Protein AF-0000000084337308 (afdb_homodimer)

Structure (mmCIF, N/CA/C/O backbone):
data_AF-0000000084337308-model_v1
#
loop_
_entity.id
_entity.type
_entity.pdbx_description
1 polymer 'ABM domain-containing protein'
#
loop_
_atom_site.group_PDB
_atom_site.id
_atom_site.type_symbol
_atom_site.label_atom_id
_atom_site.label_alt_id
_atom_site.label_comp_id
_atom_site.label_asym_id
_atom_site.label_entity_id
_atom_site.label_seq_id
_atom_site.pdbx_PDB_ins_code
_atom_site.Cartn_x
_atom_site.Cartn_y
_atom_site.Cartn_z
_atom_site.occupancy
_atom_site.B_iso_or_equiv
_atom_site.auth_seq_id
_atom_site.auth_comp_id
_atom_site.auth_asym_id
_atom_site.auth_atom_id
_atom_site.pdbx_PDB_model_num
ATOM 1 N N . MET A 1 1 ? 15.125 12.289 -9.375 1 53.5 1 MET A N 1
ATOM 2 C CA . MET A 1 1 ? 14.75 12.344 -7.965 1 53.5 1 MET A CA 1
ATOM 3 C C . MET A 1 1 ? 13.906 11.133 -7.578 1 53.5 1 MET A C 1
ATOM 5 O O . MET A 1 1 ? 13.242 10.539 -8.43 1 53.5 1 MET A O 1
ATOM 9 N N . GLN A 1 2 ? 14.258 10.414 -6.438 1 72.25 2 GLN A N 1
ATOM 10 C CA . GLN A 1 2 ? 13.609 9.148 -6.109 1 72.25 2 GLN A CA 1
ATOM 11 C C . GLN A 1 2 ? 12.234 9.367 -5.488 1 72.25 2 GLN A C 1
ATOM 13 O O . GLN A 1 2 ? 12.047 10.312 -4.711 1 72.25 2 GLN A O 1
ATOM 18 N N . ASN A 1 3 ? 11.289 8.781 -6.004 1 90.44 3 ASN A N 1
ATOM 19 C CA . ASN A 1 3 ? 9.953 8.883 -5.418 1 90.44 3 ASN A CA 1
ATOM 20 C C . ASN A 1 3 ? 9.883 8.188 -4.062 1 90.44 3 ASN A C 1
ATOM 22 O O . ASN A 1 3 ? 10.508 7.145 -3.865 1 90.44 3 ASN A O 1
ATOM 26 N N . LEU A 1 4 ? 9.32 8.945 -3.137 1 95.69 4 LEU A N 1
ATOM 27 C CA . LEU A 1 4 ? 9.031 8.43 -1.802 1 95.69 4 LEU A CA 1
ATOM 28 C C . LEU A 1 4 ? 7.582 7.973 -1.698 1 95.69 4 LEU A C 1
ATOM 30 O O . LEU A 1 4 ? 6.664 8.727 -2.043 1 95.69 4 LEU A O 1
ATOM 34 N N . THR A 1 5 ? 7.445 6.715 -1.345 1 97.38 5 THR A N 1
ATOM 35 C CA . THR A 1 5 ? 6.098 6.184 -1.167 1 97.38 5 THR A CA 1
ATOM 36 C C . THR A 1 5 ? 5.84 5.84 0.298 1 97.38 5 THR A C 1
ATOM 38 O O . THR A 1 5 ? 6.707 5.273 0.968 1 97.38 5 THR A O 1
ATOM 41 N N . PHE A 1 6 ? 4.688 6.223 0.774 1 97.19 6 PHE A N 1
ATOM 42 C CA . PHE A 1 6 ? 4.234 5.762 2.08 1 97.19 6 PHE A CA 1
ATOM 43 C C . PHE A 1 6 ? 3.045 4.82 1.938 1 97.19 6 PHE A C 1
ATOM 45 O O . PHE A 1 6 ? 2.146 5.062 1.129 1 97.19 6 PHE A O 1
ATOM 52 N N . SER A 1 7 ? 3.105 3.734 2.574 1 98.56 7 SER A N 1
ATOM 53 C CA . SER A 1 7 ? 1.967 2.867 2.855 1 98.56 7 SER A CA 1
ATOM 54 C C . SER A 1 7 ? 1.58 2.926 4.332 1 98.56 7 SER A C 1
ATOM 56 O O . SER A 1 7 ? 2.336 2.475 5.195 1 98.56 7 SER A O 1
ATOM 58 N N . ILE A 1 8 ? 0.411 3.473 4.629 1 98.38 8 ILE A N 1
ATOM 59 C CA . ILE A 1 8 ? 0.023 3.689 6.02 1 98.38 8 ILE A CA 1
ATOM 60 C C . ILE A 1 8 ? -1.298 2.979 6.305 1 98.38 8 ILE A C 1
ATOM 62 O O . ILE A 1 8 ? -2.342 3.357 5.766 1 98.38 8 ILE A O 1
ATOM 66 N N . LYS A 1 9 ? -1.236 2.002 7.098 1 98.62 9 LYS A N 1
ATOM 67 C CA . LYS A 1 9 ? -2.438 1.326 7.578 1 98.62 9 LYS A CA 1
ATOM 68 C C . LYS A 1 9 ? -2.977 1.993 8.844 1 98.62 9 LYS A C 1
ATOM 70 O O . LYS A 1 9 ? -2.217 2.285 9.766 1 98.62 9 LYS A O 1
ATOM 75 N N . PHE A 1 10 ? -4.219 2.258 8.859 1 98.62 10 PHE A N 1
ATOM 76 C CA . PHE A 1 10 ? -4.906 2.791 10.031 1 98.62 10 PHE A CA 1
ATOM 77 C C . PHE A 1 10 ? -5.953 1.808 10.539 1 98.62 10 PHE A C 1
ATOM 79 O O . PHE A 1 10 ? -6.586 1.104 9.75 1 98.62 10 PHE A O 1
ATOM 86 N N . THR A 1 11 ? -6.129 1.756 11.852 1 98.44 11 THR A N 1
ATOM 87 C CA . THR A 1 11 ? -7.203 0.991 12.477 1 98.44 11 THR A CA 1
ATOM 88 C C . THR A 1 11 ? -8.078 1.896 13.336 1 98.44 11 THR A C 1
ATOM 90 O O 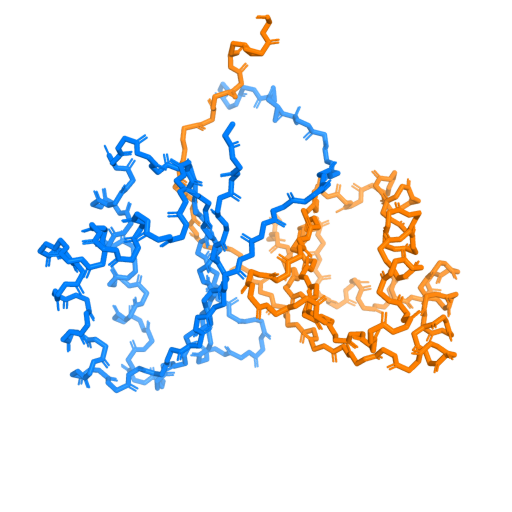. THR A 1 11 ? -7.59 2.529 14.273 1 98.44 11 THR A O 1
ATOM 93 N N . ALA A 1 12 ? -9.281 2.008 12.961 1 98 12 ALA A N 1
ATOM 94 C CA . ALA A 1 12 ? -10.25 2.834 13.672 1 98 12 ALA A CA 1
ATOM 95 C C . ALA A 1 12 ? -11.336 1.973 14.32 1 98 12 ALA A C 1
ATOM 97 O O . ALA A 1 12 ? -11.789 0.994 13.727 1 98 12 ALA A O 1
ATOM 98 N N . LYS A 1 13 ? -11.75 2.348 15.523 1 96.5 13 LYS A N 1
ATOM 99 C CA . LYS A 1 13 ? -12.922 1.71 16.125 1 96.5 13 LYS A CA 1
ATOM 100 C C . LYS A 1 13 ? -14.172 1.962 15.273 1 96.5 13 LYS A C 1
ATOM 102 O O . LYS A 1 13 ? -14.266 2.979 14.586 1 96.5 13 LYS A O 1
ATOM 107 N N . GLN A 1 14 ? -15.055 1.032 15.453 1 95.06 14 GLN A N 1
ATOM 108 C CA . GLN A 1 14 ? -16.266 1.07 14.641 1 95.06 14 GLN A CA 1
ATOM 109 C C . GLN A 1 14 ? -16.969 2.416 14.773 1 95.06 14 GLN A C 1
ATOM 111 O O . GLN A 1 14 ? -17.453 2.973 13.781 1 95.06 14 GLN A O 1
ATOM 116 N N . GLU A 1 15 ? -17.016 2.912 15.914 1 96.06 15 GLU A N 1
ATOM 117 C CA . GLU A 1 15 ? -17.75 4.137 16.188 1 96.06 15 GLU A CA 1
ATOM 118 C C . GLU A 1 15 ? -17.078 5.348 15.547 1 96.06 15 GLU A C 1
ATOM 120 O O . GLU A 1 15 ? -17.703 6.398 15.383 1 96.06 15 GLU A O 1
ATOM 125 N N . ASN A 1 16 ? -15.812 5.242 15.172 1 96.88 16 ASN A N 1
ATOM 126 C CA . ASN A 1 16 ? -15.055 6.375 14.656 1 96.88 16 ASN A CA 1
ATOM 127 C C . ASN A 1 16 ? -14.836 6.266 13.148 1 96.88 16 ASN A C 1
ATOM 129 O O . ASN A 1 16 ? -14.297 7.184 12.531 1 96.88 16 ASN A O 1
ATOM 133 N N . ARG A 1 17 ? -15.242 5.246 12.531 1 96.5 17 ARG A N 1
ATOM 134 C CA . ARG A 1 17 ? -14.883 4.938 11.148 1 96.5 17 ARG A CA 1
ATOM 135 C C . ARG A 1 17 ? -15.367 6.027 10.203 1 96.5 17 ARG A C 1
ATOM 137 O O . ARG A 1 17 ? -14.602 6.527 9.375 1 96.5 17 ARG A O 1
ATOM 144 N N . ALA A 1 18 ? -16.656 6.316 10.266 1 96.25 18 ALA A N 1
ATOM 145 C CA . ALA A 1 18 ? -17.234 7.305 9.359 1 96.25 18 ALA A CA 1
ATOM 146 C C . ALA A 1 18 ? -16.547 8.656 9.508 1 96.25 18 ALA A C 1
ATOM 148 O O . ALA A 1 18 ? -16.203 9.305 8.516 1 96.25 18 ALA A O 1
ATOM 149 N N . GLN A 1 19 ? -16.359 9.07 10.688 1 97 19 GLN A N 1
ATOM 150 C CA . GLN A 1 19 ? -15.68 10.344 10.945 1 97 19 GLN A CA 1
ATOM 151 C C . GLN A 1 19 ? -14.234 10.312 10.453 1 97 19 GLN A C 1
ATOM 153 O O . GLN A 1 19 ? -13.742 11.297 9.906 1 97 19 GLN A O 1
ATOM 158 N N . PHE A 1 20 ? -13.562 9.195 10.68 1 97.88 20 PHE A N 1
ATOM 159 C CA . PHE A 1 20 ? -12.164 9.094 10.266 1 97.88 20 PHE A CA 1
ATOM 160 C C . PHE A 1 20 ? -12.047 9.188 8.75 1 97.88 20 PHE A C 1
ATOM 162 O O . PHE A 1 20 ? -11.102 9.797 8.234 1 97.88 20 PHE A O 1
ATOM 169 N N . LYS A 1 21 ? -12.938 8.547 8.062 1 96.94 21 LYS A N 1
ATOM 170 C CA . LYS A 1 21 ? -12.969 8.656 6.609 1 96.94 21 LYS A CA 1
ATOM 171 C C . LYS A 1 21 ? -13 10.125 6.168 1 96.94 21 LYS A C 1
ATOM 173 O O . LYS A 1 21 ? -12.258 10.523 5.27 1 96.94 21 LYS A O 1
ATOM 178 N N . GLU A 1 22 ? -13.844 10.898 6.793 1 97.19 22 GLU A N 1
ATOM 179 C CA . GLU A 1 22 ? -13.961 12.32 6.48 1 97.19 22 GLU A CA 1
ATOM 180 C C . GLU A 1 22 ? -12.672 13.062 6.82 1 97.19 22 GLU A C 1
ATOM 182 O O . GLU A 1 22 ? -12.266 13.977 6.098 1 97.19 22 GLU A O 1
ATOM 187 N N . VAL A 1 23 ? -12.062 12.703 7.898 1 97.56 23 VAL A N 1
ATOM 188 C CA . VAL A 1 23 ? -10.805 13.312 8.312 1 97.56 23 VAL A CA 1
ATOM 189 C C . VAL A 1 23 ? -9.742 13.094 7.238 1 97.56 23 VAL A C 1
ATOM 191 O O . VAL A 1 23 ? -9.031 14.023 6.863 1 97.56 23 VAL A O 1
ATOM 194 N N . LEU A 1 24 ? -9.664 11.859 6.715 1 97.62 24 LEU A N 1
ATOM 195 C CA . LEU A 1 24 ? -8.688 11.547 5.676 1 97.62 24 LEU A CA 1
ATOM 196 C C . LEU A 1 24 ? -8.953 12.359 4.414 1 97.62 24 LEU A C 1
ATOM 198 O O . LEU A 1 24 ? -8.023 12.883 3.801 1 97.62 24 LEU A O 1
ATOM 202 N N . LEU A 1 25 ? -10.219 12.438 4.043 1 97.44 25 LEU A N 1
ATOM 203 C CA . LEU A 1 25 ? -10.586 13.18 2.846 1 97.44 25 LEU A CA 1
ATOM 204 C C . LEU A 1 25 ? -10.18 14.648 2.975 1 97.44 25 LEU A C 1
ATOM 206 O O . LEU A 1 25 ? -9.602 15.219 2.049 1 97.44 25 LEU A O 1
ATOM 210 N N . GLU A 1 26 ? -10.453 15.273 4.09 1 95.69 26 GLU A N 1
ATOM 211 C CA . GLU A 1 26 ? -10.102 16.672 4.324 1 95.69 26 GLU A CA 1
ATOM 212 C C . GLU A 1 26 ? -8.594 16.875 4.359 1 95.69 26 GLU A C 1
ATOM 214 O O . GLU A 1 26 ? -8.078 17.875 3.854 1 95.69 26 GLU A O 1
ATOM 219 N N . LEU A 1 27 ? -7.902 15.977 5.004 1 95.75 27 LEU A N 1
ATOM 220 C CA . LEU A 1 27 ? -6.449 16.031 5.09 1 95.75 27 LEU A CA 1
ATOM 221 C C . LEU A 1 27 ? -5.824 16.094 3.699 1 95.75 27 LEU A C 1
ATOM 223 O O . LEU A 1 27 ? -4.992 16.953 3.422 1 95.75 27 LEU A O 1
ATOM 227 N N . PHE A 1 28 ? -6.266 15.211 2.791 1 96.19 28 PHE A N 1
ATOM 228 C CA . PHE A 1 28 ? -5.598 15.102 1.499 1 96.19 28 PHE A CA 1
ATOM 229 C C . PHE A 1 28 ? -6.105 16.156 0.532 1 96.19 28 PHE A C 1
ATOM 231 O O . PHE A 1 28 ? -5.465 16.438 -0.482 1 96.19 28 PHE A O 1
ATOM 238 N N . LYS A 1 29 ? -7.281 16.766 0.812 1 93.94 29 LYS A N 1
ATOM 239 C CA . LYS A 1 29 ? -7.66 17.984 0.103 1 93.94 29 LYS A CA 1
ATOM 240 C C . LYS A 1 29 ? -6.656 19.109 0.365 1 93.94 29 LYS A C 1
ATOM 242 O O . LYS A 1 29 ? -6.34 19.891 -0.536 1 93.94 29 LYS A O 1
ATOM 247 N N . THR A 1 30 ? -6.172 19.141 1.551 1 91.25 30 THR A N 1
ATOM 248 C CA . THR A 1 30 ? -5.203 20.141 1.965 1 91.25 30 THR A CA 1
ATOM 249 C C . THR A 1 30 ? -3.818 19.812 1.417 1 91.25 30 THR A C 1
ATOM 251 O O . THR A 1 30 ? -3.137 20.688 0.876 1 91.25 30 THR A O 1
ATOM 254 N N . ILE A 1 31 ? -3.402 18.562 1.453 1 91.81 31 ILE A N 1
ATOM 255 C CA . ILE A 1 31 ? -2.061 18.078 1.141 1 91.81 31 ILE A CA 1
ATOM 256 C C . ILE A 1 31 ? -1.857 18.062 -0.373 1 91.81 31 ILE A C 1
ATOM 258 O O . ILE A 1 31 ? -0.738 18.25 -0.856 1 91.81 31 ILE A O 1
ATOM 262 N N . SER A 1 32 ? -2.936 17.828 -1.082 1 91.94 32 SER A N 1
ATOM 263 C CA . SER A 1 32 ? -2.838 17.594 -2.52 1 91.94 32 SER A CA 1
ATOM 264 C C . SER A 1 32 ? -2.387 18.844 -3.258 1 91.94 32 SER A C 1
ATOM 266 O O . SER A 1 32 ? -2.045 18.797 -4.441 1 91.94 32 SER A O 1
ATOM 268 N N . SER A 1 33 ? -2.26 20.016 -2.617 1 87.5 33 SER A N 1
ATOM 269 C CA . SER A 1 33 ? -1.831 21.266 -3.232 1 87.5 33 SER A CA 1
ATOM 270 C C . SER A 1 33 ? -0.342 21.5 -3.014 1 87.5 33 SER A C 1
ATOM 272 O O . SER A 1 33 ? 0.224 22.453 -3.557 1 87.5 33 SER A O 1
ATOM 274 N N . GLU A 1 34 ? 0.273 20.641 -2.318 1 88.81 34 GLU A N 1
ATOM 275 C CA . GLU A 1 34 ? 1.69 20.812 -2.014 1 88.81 34 GLU A CA 1
ATOM 276 C C . GLU A 1 34 ? 2.561 20.5 -3.227 1 88.81 34 GLU A C 1
ATOM 278 O O . GLU A 1 34 ? 2.258 19.578 -3.988 1 88.81 34 GLU A O 1
ATOM 283 N N . GLU A 1 35 ? 3.625 21.156 -3.35 1 87.06 35 GLU A N 1
ATOM 284 C CA . GLU A 1 35 ? 4.492 21.094 -4.523 1 87.06 35 GLU A CA 1
ATOM 285 C C . GLU A 1 35 ? 5.113 19.703 -4.672 1 87.06 35 GLU A C 1
ATOM 287 O O . GLU A 1 35 ? 5.266 19.203 -5.785 1 87.06 35 GLU A O 1
ATOM 292 N N . ASN A 1 36 ? 5.48 19.094 -3.576 1 90.75 36 ASN A N 1
ATOM 293 C CA . ASN A 1 36 ? 6.18 17.828 -3.674 1 90.75 36 ASN A CA 1
ATOM 294 C C . ASN A 1 36 ? 5.207 16.641 -3.604 1 90.75 36 ASN A C 1
ATOM 296 O O . ASN A 1 36 ? 5.625 15.484 -3.672 1 90.75 36 ASN A O 1
ATOM 300 N N . PHE A 1 37 ? 3.887 16.938 -3.543 1 92.25 37 PHE A N 1
ATOM 301 C CA . PHE A 1 37 ? 2.875 15.891 -3.523 1 92.25 37 PHE A CA 1
ATOM 302 C C . PHE A 1 37 ? 2.623 15.359 -4.926 1 92.25 37 PHE A C 1
ATOM 304 O O . PHE A 1 37 ? 2.449 16.125 -5.871 1 92.25 37 PHE A O 1
ATOM 311 N N . ILE A 1 38 ? 2.676 14.07 -5.152 1 93.56 38 ILE A N 1
ATOM 312 C CA . ILE A 1 38 ? 2.422 13.469 -6.457 1 93.56 38 ILE A CA 1
ATOM 313 C C . ILE A 1 38 ? 1.01 12.891 -6.492 1 93.56 38 ILE A C 1
ATOM 315 O O . ILE A 1 38 ? 0.162 13.344 -7.262 1 93.56 38 ILE A O 1
ATOM 319 N N . ASN A 1 39 ? 0.724 11.898 -5.645 1 95.69 39 ASN A N 1
ATOM 320 C CA . ASN A 1 39 ? -0.612 11.312 -5.602 1 95.69 39 ASN A CA 1
ATOM 321 C C . ASN A 1 39 ? -0.838 10.523 -4.316 1 95.69 39 ASN A C 1
ATOM 323 O O . ASN A 1 39 ? 0.103 10.281 -3.559 1 95.69 39 ASN A O 1
ATOM 327 N N . ALA A 1 40 ? -2.082 10.227 -4.051 1 97 40 ALA A N 1
ATOM 328 C CA . ALA A 1 40 ? -2.5 9.359 -2.951 1 97 40 ALA A CA 1
ATOM 329 C C . ALA A 1 40 ? -3.816 8.656 -3.277 1 97 40 ALA A C 1
ATOM 331 O O . ALA A 1 40 ? -4.699 9.242 -3.91 1 97 40 ALA A O 1
ATOM 332 N N . THR A 1 41 ? -3.9 7.469 -2.898 1 97.62 41 THR A N 1
ATOM 333 C CA . THR A 1 41 ? -5.156 6.73 -2.928 1 97.62 41 THR A CA 1
ATOM 334 C C . THR A 1 41 ? -5.582 6.328 -1.518 1 97.62 41 THR A C 1
ATOM 336 O O . THR A 1 41 ? -4.762 5.859 -0.726 1 97.62 41 THR A O 1
ATOM 339 N N . LEU A 1 42 ? -6.82 6.609 -1.167 1 97.94 42 LEU A N 1
ATOM 340 C CA . LEU A 1 42 ? -7.402 6.227 0.114 1 97.94 42 LEU A CA 1
ATOM 341 C C . LEU A 1 42 ? -8.25 4.965 -0.029 1 97.94 42 LEU A C 1
ATOM 343 O O . LEU A 1 42 ? -9.008 4.828 -0.993 1 97.94 42 LEU A O 1
ATOM 347 N N . HIS A 1 43 ? -8.109 4.039 0.905 1 98.31 43 HIS A N 1
ATOM 348 C CA . HIS A 1 43 ? -8.766 2.746 0.79 1 98.31 43 HIS A CA 1
ATOM 349 C C . HIS A 1 43 ? -9.477 2.371 2.088 1 98.31 43 HIS A C 1
ATOM 351 O O . HIS A 1 43 ? -9.094 2.842 3.164 1 98.31 43 HIS A O 1
ATOM 357 N N . GLU A 1 44 ? -10.477 1.558 1.943 1 97.25 44 GLU A N 1
ATOM 358 C CA . GLU A 1 44 ? -11.078 0.83 3.057 1 97.25 44 GLU A CA 1
ATOM 359 C C . GLU A 1 44 ? -10.758 -0.661 2.979 1 97.25 44 GLU A C 1
ATOM 361 O O . GLU A 1 44 ? -10.711 -1.235 1.889 1 97.25 44 GLU A O 1
ATOM 366 N N . GLY A 1 45 ? -10.57 -1.296 4.141 1 96.94 45 GLY A N 1
ATOM 367 C CA . GLY A 1 45 ? -10.297 -2.723 4.176 1 96.94 45 GLY A CA 1
ATOM 368 C C . GLY A 1 45 ? -11.461 -3.566 3.684 1 96.94 45 GLY A C 1
ATOM 369 O O . GLY A 1 45 ? -12.617 -3.27 3.977 1 96.94 45 GLY A O 1
ATOM 370 N N . LEU A 1 46 ? -11.062 -4.516 2.867 1 94.75 46 LEU A N 1
ATOM 371 C CA . LEU A 1 46 ? -12.078 -5.484 2.461 1 94.75 46 LEU A CA 1
ATOM 372 C C . LEU A 1 46 ? -12.242 -6.57 3.516 1 94.75 46 LEU A C 1
ATOM 374 O O . LEU A 1 46 ? -11.289 -7.285 3.834 1 94.75 46 LEU A O 1
ATOM 378 N N . GLY A 1 47 ? -13.43 -6.711 4.133 1 91.19 47 GLY A N 1
ATOM 379 C CA . GLY A 1 47 ? -13.68 -7.664 5.203 1 91.19 47 GLY A CA 1
ATOM 380 C C . GLY A 1 47 ? -13.172 -7.195 6.551 1 91.19 47 GLY A C 1
ATOM 381 O O . GLY A 1 47 ? -13.266 -7.918 7.543 1 91.19 47 GLY A O 1
ATOM 382 N N . LYS A 1 48 ? -12.5 -6.082 6.566 1 94.38 48 LYS A N 1
ATOM 383 C CA . LYS A 1 48 ? -11.977 -5.449 7.773 1 94.38 48 LYS A CA 1
ATOM 384 C C . LYS A 1 48 ? -12.359 -3.973 7.828 1 94.38 48 LYS A C 1
ATOM 386 O O . LYS A 1 48 ? -11.516 -3.1 7.602 1 94.38 48 LYS A O 1
ATOM 391 N N . PRO A 1 49 ? -13.586 -3.729 8.203 1 92.81 49 PRO A N 1
ATOM 392 C CA . PRO A 1 49 ? -14.086 -2.357 8.109 1 92.81 49 PRO A CA 1
ATOM 393 C C . PRO A 1 49 ? -13.312 -1.38 8.992 1 92.81 49 PRO A C 1
ATOM 395 O O . PRO A 1 49 ? -13.367 -0.168 8.766 1 92.81 49 PRO A O 1
ATOM 398 N N . GLU A 1 50 ? -12.594 -1.875 10 1 96.25 50 GLU A N 1
ATOM 399 C CA . GLU A 1 50 ? -11.844 -1.004 10.906 1 96.25 50 GLU A CA 1
ATOM 400 C C . GLU A 1 50 ? -10.562 -0.495 10.25 1 96.25 50 GLU A C 1
ATOM 402 O O . GLU A 1 50 ? -9.93 0.434 10.75 1 96.25 50 GLU A O 1
ATOM 407 N N . GLU A 1 51 ? -10.219 -1.029 9.133 1 98.12 51 GLU A N 1
ATOM 408 C CA . GLU A 1 51 ? -8.914 -0.748 8.555 1 98.12 51 GLU A CA 1
ATOM 409 C C . GLU A 1 51 ? -9.023 0.207 7.367 1 98.12 51 GLU A C 1
ATOM 411 O O . GLU A 1 51 ? -9.945 0.087 6.555 1 98.12 51 GLU A O 1
ATOM 416 N N . PHE A 1 52 ? -8.172 1.18 7.336 1 98.69 52 PHE A N 1
ATOM 417 C CA . PHE A 1 52 ? -7.949 2.061 6.195 1 98.69 52 PHE A CA 1
ATOM 418 C C . PHE A 1 52 ? -6.504 1.973 5.723 1 98.69 52 PHE A C 1
ATOM 420 O O . PHE A 1 52 ? -5.605 1.665 6.508 1 98.69 52 PHE A O 1
ATOM 427 N N . LEU A 1 53 ? -6.293 2.189 4.48 1 98.75 53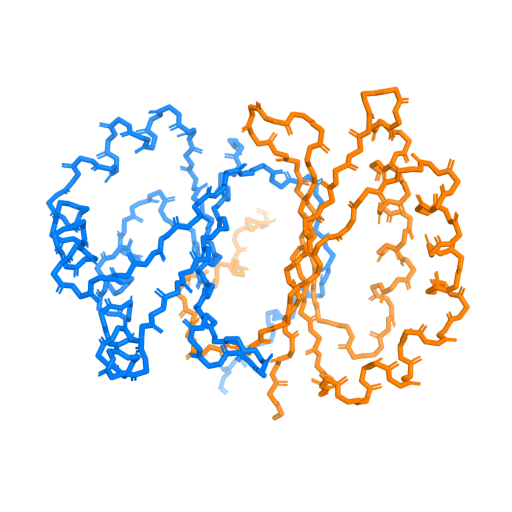 LEU A N 1
ATOM 428 C CA . LEU A 1 53 ? -4.961 2.299 3.895 1 98.75 53 LEU A CA 1
ATOM 429 C C . LEU 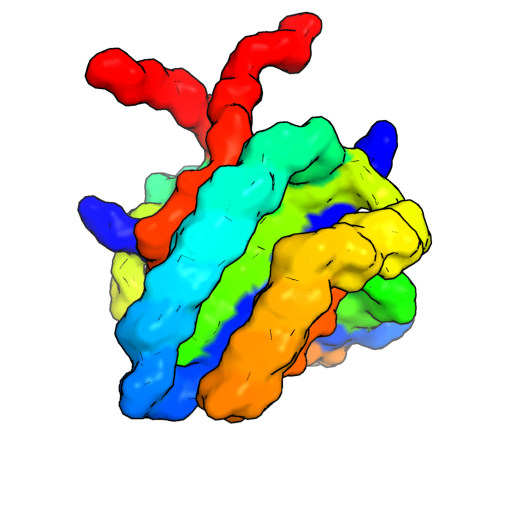A 1 53 ? -4.812 3.602 3.117 1 98.75 53 LEU A C 1
ATOM 431 O O . LEU A 1 53 ? -5.672 3.943 2.301 1 98.75 53 LEU A O 1
ATOM 435 N N . VAL A 1 54 ? -3.826 4.324 3.443 1 98.56 54 VAL A N 1
ATOM 436 C CA . VAL A 1 54 ? -3.395 5.445 2.615 1 98.56 54 VAL A CA 1
ATOM 437 C C . VAL A 1 54 ? -2.109 5.078 1.876 1 98.56 54 VAL A C 1
ATOM 439 O O . VAL A 1 54 ? -1.117 4.695 2.498 1 98.56 54 VAL A O 1
ATOM 442 N N . TYR A 1 55 ? -2.18 5.008 0.606 1 98.44 55 TYR A N 1
ATOM 443 C CA . TYR A 1 55 ? -1.039 4.844 -0.289 1 98.44 55 TYR A CA 1
ATOM 444 C C . TYR A 1 55 ? -0.701 6.16 -0.985 1 98.44 55 TYR A C 1
ATOM 446 O O . TYR A 1 55 ? -1.485 6.66 -1.795 1 98.44 55 TYR A O 1
ATOM 454 N N . GLU A 1 56 ? 0.465 6.746 -0.714 1 97.06 56 GLU A N 1
ATOM 455 C CA . GLU A 1 56 ? 0.78 8.086 -1.21 1 97.06 56 GLU A CA 1
ATOM 456 C C . GLU A 1 56 ? 2.221 8.164 -1.705 1 97.06 56 GLU A C 1
ATOM 458 O O . GLU A 1 56 ? 3.104 7.484 -1.176 1 97.06 56 GLU A O 1
ATOM 463 N N . THR A 1 57 ? 2.418 8.977 -2.684 1 96.06 57 THR A N 1
ATOM 464 C CA . THR A 1 57 ? 3.73 9.164 -3.295 1 96.06 57 THR A CA 1
ATOM 465 C C . THR A 1 57 ? 4.113 10.641 -3.307 1 96.06 57 THR A C 1
ATOM 467 O O . THR A 1 57 ? 3.27 11.508 -3.555 1 96.06 57 THR A O 1
ATOM 470 N N . TRP A 1 58 ? 5.332 10.852 -2.977 1 93.62 58 TRP A N 1
ATOM 471 C CA . TRP A 1 58 ? 5.891 12.195 -2.883 1 93.62 58 TRP A CA 1
ATOM 472 C C . TRP A 1 58 ? 7.176 12.305 -3.693 1 93.62 58 TRP A C 1
ATOM 474 O O . TRP A 1 58 ? 7.969 11.359 -3.752 1 93.62 58 TRP A O 1
ATOM 484 N N . ASN A 1 59 ? 7.297 13.453 -4.363 1 93.06 59 ASN A N 1
ATOM 485 C CA . ASN A 1 59 ? 8.594 13.82 -4.926 1 93.06 59 ASN A CA 1
ATOM 486 C C . ASN A 1 59 ? 9.492 14.477 -3.885 1 93.06 59 ASN A C 1
ATOM 488 O O . ASN A 1 59 ? 9.609 15.703 -3.848 1 93.06 59 ASN A O 1
ATOM 492 N N . ASP A 1 60 ? 10.039 13.68 -3.045 1 91.44 60 ASP A N 1
ATOM 493 C CA . ASP A 1 60 ? 10.828 14.141 -1.912 1 91.44 60 ASP A CA 1
ATOM 494 C C . ASP A 1 60 ? 11.703 13.023 -1.355 1 91.44 60 ASP A C 1
ATOM 496 O O . ASP A 1 60 ? 11.516 11.852 -1.705 1 91.44 60 ASP A O 1
ATOM 500 N N . ASN A 1 61 ? 12.664 13.359 -0.624 1 91.25 61 ASN A N 1
ATOM 501 C CA . ASN A 1 61 ? 13.398 12.352 0.14 1 91.25 61 ASN A CA 1
ATOM 502 C C . ASN A 1 61 ? 12.875 12.25 1.569 1 91.25 61 ASN A C 1
ATOM 504 O O . ASN A 1 61 ? 12.242 13.18 2.076 1 91.25 61 ASN A O 1
ATOM 508 N N . ILE A 1 62 ? 13.172 11.062 2.195 1 89.88 62 ILE A N 1
ATOM 509 C CA . ILE A 1 62 ? 12.562 10.742 3.482 1 89.88 62 ILE A CA 1
ATOM 510 C C . ILE A 1 62 ? 13.047 11.727 4.539 1 89.88 62 ILE A C 1
ATOM 512 O O . ILE A 1 62 ? 12.273 12.148 5.406 1 89.88 62 ILE A O 1
ATOM 516 N N . GLU A 1 63 ? 14.281 12.055 4.504 1 88.5 63 GLU A N 1
ATOM 517 C CA . GLU A 1 63 ? 14.836 12.977 5.492 1 88.5 63 GLU A CA 1
ATOM 518 C C . GLU A 1 63 ? 14.156 14.344 5.41 1 88.5 63 GLU A C 1
ATOM 520 O O . GLU A 1 63 ? 13.727 14.898 6.426 1 88.5 63 GLU A O 1
ATOM 525 N N . HIS A 1 64 ? 14.07 14.875 4.219 1 88.81 64 HIS A N 1
ATOM 526 C CA . HIS A 1 64 ? 13.406 16.156 4.016 1 88.81 64 HIS A CA 1
ATOM 527 C C . HIS A 1 64 ? 11.93 16.078 4.387 1 88.81 64 HIS A C 1
ATOM 529 O O . HIS A 1 64 ? 11.398 16.969 5.047 1 88.81 64 HIS A O 1
ATOM 535 N N . PHE A 1 65 ? 11.352 15.016 3.996 1 89.44 65 PHE A N 1
ATOM 536 C CA . PHE A 1 65 ? 9.93 14.828 4.273 1 89.44 65 PHE A CA 1
ATOM 537 C C . PHE A 1 65 ? 9.664 14.875 5.773 1 89.44 65 PHE A C 1
ATOM 539 O O . PHE A 1 65 ? 8.773 15.602 6.23 1 89.44 65 PHE A O 1
ATOM 546 N N . LEU A 1 66 ? 10.398 14.078 6.508 1 85.94 66 LEU A N 1
ATOM 547 C CA . LEU A 1 66 ? 10.188 13.984 7.949 1 85.94 66 LEU A CA 1
ATOM 548 C C . LEU A 1 66 ? 10.5 15.312 8.633 1 85.94 66 LEU A C 1
ATOM 550 O O . LEU A 1 66 ? 9.844 15.68 9.609 1 85.94 66 LEU A O 1
ATOM 554 N N . ASN A 1 67 ? 11.391 16.047 8.125 1 87.06 67 ASN A N 1
ATOM 555 C CA . ASN A 1 67 ? 11.852 17.281 8.766 1 87.06 67 ASN A CA 1
ATOM 556 C C . ASN A 1 67 ? 10.977 18.469 8.383 1 87.06 67 ASN A C 1
ATOM 558 O O . ASN A 1 67 ? 10.906 19.453 9.125 1 87.06 67 ASN A O 1
ATOM 562 N N . VAL A 1 68 ? 10.359 18.406 7.27 1 83.75 68 VAL A N 1
ATOM 563 C CA . VAL A 1 68 ? 9.609 19.547 6.781 1 83.75 68 VAL A CA 1
ATOM 564 C C . VAL A 1 68 ? 8.117 19.234 6.801 1 83.75 68 VAL A C 1
ATOM 566 O O . VAL A 1 68 ? 7.344 19.922 7.48 1 83.75 68 VAL A O 1
ATOM 569 N N . GLN A 1 69 ? 7.734 18.203 6.113 1 80.56 69 GLN A N 1
ATOM 570 C CA . GLN A 1 69 ? 6.316 17.922 5.906 1 80.56 69 GLN A CA 1
ATOM 571 C C . GLN A 1 69 ? 5.645 17.484 7.207 1 80.56 69 GLN A C 1
ATOM 573 O O . GLN A 1 69 ? 4.516 17.891 7.488 1 80.56 69 GLN A O 1
ATOM 578 N N . MET A 1 70 ? 6.348 16.734 8.023 1 82.44 70 MET A N 1
ATOM 579 C CA . MET A 1 70 ? 5.75 16.219 9.25 1 82.44 70 MET A CA 1
ATOM 580 C C . MET A 1 70 ? 5.672 17.297 10.32 1 82.44 70 MET A C 1
ATOM 582 O O . MET A 1 70 ? 5.047 17.109 11.359 1 82.44 70 MET A O 1
ATOM 586 N N . LYS A 1 71 ? 6.234 18.484 10.031 1 83.31 71 LYS A N 1
ATOM 587 C CA . LYS A 1 71 ? 6.215 19.594 10.984 1 83.31 71 LYS A CA 1
ATOM 588 C C . LYS A 1 71 ? 5.23 20.688 10.547 1 83.31 71 LYS A C 1
ATOM 590 O O . LYS A 1 71 ? 5.062 21.688 11.234 1 83.31 71 LYS A O 1
ATOM 595 N N . LYS A 1 72 ? 4.602 20.5 9.492 1 87.56 72 LYS A N 1
ATOM 596 C CA . LYS A 1 72 ? 3.619 21.453 9.008 1 87.56 72 LYS A CA 1
ATOM 597 C C . LYS A 1 72 ? 2.375 21.469 9.891 1 87.56 72 LYS A C 1
ATOM 599 O O . LYS A 1 72 ? 2.086 20.484 10.578 1 87.56 72 LYS A O 1
ATOM 604 N N . PRO A 1 73 ? 1.636 22.578 9.867 1 89.31 73 PRO A N 1
ATOM 605 C CA . PRO A 1 73 ? 0.467 22.719 10.734 1 89.31 73 PRO A CA 1
ATOM 606 C C . PRO A 1 73 ? -0.542 21.594 10.555 1 89.31 73 PRO A C 1
ATOM 608 O O . PRO A 1 73 ? -1.138 21.125 11.531 1 89.31 73 PRO A O 1
ATOM 611 N N . TYR A 1 74 ? -0.81 21.156 9.352 1 89.06 74 TYR A N 1
ATOM 612 C CA . TYR A 1 74 ? -1.782 20.078 9.141 1 89.06 74 TYR A CA 1
ATOM 613 C C . TYR A 1 74 ? -1.308 18.781 9.773 1 89.06 74 TYR A C 1
ATOM 615 O O . TYR A 1 74 ? -2.119 17.969 10.234 1 89.06 74 TYR A O 1
ATOM 623 N N . ALA A 1 75 ? -0.007 18.547 9.789 1 88.75 75 ALA A N 1
ATOM 624 C CA . ALA A 1 75 ? 0.552 17.328 10.367 1 88.75 75 ALA A CA 1
ATOM 625 C C . ALA A 1 75 ? 0.317 17.281 11.875 1 88.75 75 ALA A C 1
ATOM 627 O O . ALA A 1 75 ? -0.038 16.234 12.43 1 88.75 75 ALA A O 1
ATOM 628 N N . VAL A 1 76 ? 0.48 18.406 12.531 1 89.56 76 VAL A N 1
ATOM 629 C CA . VAL A 1 76 ? 0.226 18.516 13.961 1 89.56 76 VAL A CA 1
ATOM 630 C C . VAL A 1 76 ? -1.253 18.266 14.242 1 89.56 76 VAL A C 1
ATOM 632 O O . VAL A 1 76 ? -1.6 17.547 15.188 1 89.56 76 VAL A O 1
ATOM 635 N N . ALA A 1 77 ? -2.117 18.891 13.453 1 92.06 77 ALA A N 1
ATOM 636 C CA . ALA A 1 77 ? -3.561 18.75 13.617 1 92.06 77 ALA A CA 1
ATOM 637 C C . ALA A 1 77 ? -3.992 17.297 13.469 1 92.06 77 ALA A C 1
ATOM 639 O O . ALA A 1 77 ? -4.832 16.797 14.227 1 92.06 77 ALA A O 1
ATOM 640 N N . ILE A 1 78 ? -3.414 16.562 12.492 1 93.56 78 ILE A N 1
ATOM 641 C CA . ILE A 1 78 ? -3.811 15.18 12.25 1 93.56 78 ILE A CA 1
ATOM 642 C C . ILE A 1 78 ? -3.322 14.289 13.391 1 93.56 78 ILE A C 1
ATOM 644 O O . ILE A 1 78 ? -4.02 13.359 13.805 1 93.56 78 ILE A O 1
ATOM 648 N N . GLU A 1 79 ? -2.121 14.555 13.875 1 93.75 79 GLU A N 1
ATOM 649 C CA . GLU A 1 79 ? -1.629 13.789 15.016 1 93.75 79 GLU A CA 1
ATOM 650 C C . GLU A 1 79 ? -2.582 13.883 16.203 1 93.75 79 GLU A C 1
ATOM 652 O O . GLU A 1 79 ? -2.924 12.875 16.812 1 93.75 79 GLU A O 1
ATOM 657 N N . LYS A 1 80 ? -3.016 15.031 16.516 1 95.25 80 LYS A N 1
ATOM 658 C CA . LYS A 1 80 ? -3.969 15.25 17.609 1 95.25 80 LYS A CA 1
ATOM 659 C C . LYS A 1 80 ? -5.281 14.516 17.328 1 95.25 80 LYS A C 1
ATOM 661 O O . LYS A 1 80 ? -5.855 13.906 18.234 1 95.25 80 LYS A O 1
ATOM 666 N N . THR A 1 81 ? -5.758 14.656 16.125 1 96.44 81 THR A N 1
ATOM 667 C CA . THR A 1 81 ? -7.004 14.016 15.727 1 96.44 81 THR A CA 1
ATOM 668 C C . THR A 1 81 ? -6.91 12.5 15.914 1 96.44 81 THR A C 1
ATOM 670 O O . THR A 1 81 ? -7.848 11.875 16.422 1 96.44 81 THR A O 1
ATOM 673 N N . LEU A 1 82 ? -5.773 11.875 15.531 1 96.81 82 LEU A N 1
ATOM 674 C CA . LEU A 1 82 ? -5.57 10.438 15.664 1 96.81 82 LEU A CA 1
ATOM 675 C C . LEU A 1 82 ? -5.602 10.016 17.141 1 96.81 82 LEU A C 1
ATOM 677 O O . LEU A 1 82 ? -6.191 8.992 17.484 1 96.81 82 LEU A O 1
ATOM 681 N N . ILE A 1 83 ? -4.984 10.812 17.969 1 96.69 83 ILE A N 1
ATOM 682 C CA . ILE A 1 83 ? -4.949 10.531 19.406 1 96.69 83 ILE A CA 1
ATOM 683 C C . ILE A 1 83 ? -6.359 10.633 19.984 1 96.69 83 ILE A C 1
ATOM 685 O O . ILE A 1 83 ? -6.812 9.727 20.688 1 96.69 83 ILE A O 1
ATOM 689 N N . ASP A 1 84 ? -7.105 11.688 19.672 1 97.44 84 ASP A N 1
ATOM 690 C CA . ASP A 1 84 ? -8.445 11.945 20.203 1 97.44 84 ASP A CA 1
ATOM 691 C C . ASP A 1 84 ? -9.406 10.828 19.781 1 97.44 84 ASP A C 1
ATOM 693 O O . ASP A 1 84 ? -10.289 10.453 20.562 1 97.44 84 ASP A O 1
ATOM 697 N N . MET A 1 85 ? -9.188 10.328 18.578 1 97.75 85 MET A N 1
ATOM 698 C CA . MET A 1 85 ? -10.094 9.32 18.047 1 97.75 85 MET A CA 1
ATOM 699 C C . MET A 1 85 ? -9.594 7.914 18.359 1 97.75 85 MET A C 1
ATOM 701 O O . MET A 1 85 ? -10.227 6.93 17.969 1 97.75 85 MET A O 1
ATOM 705 N N . GLU A 1 86 ? -8.445 7.793 18.938 1 97.06 86 GLU A N 1
ATOM 706 C CA . GLU A 1 86 ? -7.828 6.516 19.297 1 97.06 86 GLU A CA 1
ATOM 707 C C . GLU A 1 86 ? -7.59 5.66 18.047 1 97.06 86 GLU A C 1
ATOM 709 O O . GLU A 1 86 ? -7.941 4.48 18.016 1 97.06 86 GLU A O 1
ATOM 714 N N . ILE A 1 87 ? -7.09 6.262 17.047 1 98.06 87 ILE A N 1
ATOM 715 C CA . ILE A 1 87 ? -6.758 5.586 15.797 1 98.06 87 ILE A CA 1
ATOM 716 C C . ILE A 1 87 ? -5.32 5.082 15.852 1 98.06 87 ILE A C 1
ATOM 718 O O . ILE A 1 87 ? -4.406 5.828 16.203 1 98.06 87 ILE A O 1
ATOM 722 N N . GLN A 1 88 ? -5.176 3.828 15.57 1 97.81 88 GLN A N 1
ATOM 723 C CA . GLN A 1 88 ? -3.834 3.266 15.438 1 97.81 88 GLN A CA 1
ATOM 724 C C . GLN A 1 88 ? -3.285 3.465 14.031 1 97.81 88 GLN A C 1
ATOM 726 O O . GLN A 1 88 ? -4.023 3.361 13.047 1 97.81 88 GLN A O 1
ATOM 731 N N . ARG A 1 89 ? -1.988 3.76 13.922 1 97.5 89 ARG A N 1
ATOM 732 C CA . ARG A 1 89 ? -1.319 4.004 12.648 1 97.5 89 ARG A CA 1
ATOM 733 C C . ARG A 1 89 ? -0.075 3.133 12.508 1 97.5 89 ARG A C 1
ATOM 735 O O . ARG A 1 89 ? 0.677 2.955 13.469 1 97.5 89 ARG A O 1
ATOM 742 N N . GLU A 1 90 ? 0.117 2.555 11.375 1 97.06 90 GLU A N 1
ATOM 743 C CA . GLU A 1 90 ? 1.305 1.78 11.023 1 97.06 90 GLU A CA 1
ATOM 744 C C . GLU A 1 90 ? 1.921 2.275 9.719 1 97.06 90 GLU A C 1
ATOM 746 O O . GLU A 1 90 ? 1.642 1.729 8.648 1 97.06 90 GLU A O 1
ATOM 751 N N . PRO A 1 91 ? 2.756 3.266 9.828 1 96.31 91 PRO A N 1
ATOM 752 C CA . PRO A 1 91 ? 3.365 3.822 8.617 1 96.31 91 PRO A CA 1
ATOM 753 C C . PRO A 1 91 ? 4.59 3.033 8.156 1 96.31 91 PRO A C 1
ATOM 755 O O . PRO A 1 91 ? 5.328 2.498 8.984 1 96.31 91 PRO A O 1
ATOM 758 N N . ALA A 1 92 ? 4.824 2.895 6.895 1 97 92 ALA A N 1
ATOM 759 C CA . ALA A 1 92 ? 6.027 2.346 6.281 1 97 92 ALA A CA 1
ATOM 760 C C . ALA A 1 92 ? 6.441 3.16 5.055 1 97 92 ALA A C 1
ATOM 762 O O . ALA A 1 92 ? 5.59 3.609 4.285 1 97 92 ALA A O 1
ATOM 763 N N . ALA A 1 93 ? 7.684 3.369 4.895 1 96.88 93 ALA A N 1
ATOM 764 C CA . ALA A 1 93 ? 8.242 4.145 3.789 1 96.88 93 ALA A CA 1
ATOM 765 C C . ALA A 1 93 ? 8.961 3.24 2.793 1 96.88 93 ALA A C 1
ATOM 767 O O . ALA A 1 93 ? 9.664 2.309 3.189 1 96.88 93 ALA A O 1
ATOM 768 N N . TYR A 1 94 ? 8.758 3.57 1.563 1 97.56 94 TYR A N 1
ATOM 769 C CA . TYR A 1 94 ? 9.281 2.736 0.488 1 97.56 94 TYR A CA 1
ATOM 770 C C . TYR A 1 94 ? 9.812 3.59 -0.657 1 97.56 94 TYR A C 1
ATOM 772 O O . TYR A 1 94 ? 9.492 4.777 -0.754 1 97.56 94 TYR A O 1
ATOM 780 N N . THR A 1 95 ? 10.617 3.004 -1.494 1 95.81 95 THR A N 1
ATOM 781 C CA . THR A 1 95 ? 11.016 3.529 -2.795 1 95.81 95 THR A CA 1
ATOM 782 C C . THR A 1 95 ? 10.562 2.598 -3.916 1 95.81 95 THR A C 1
ATOM 784 O O . THR A 1 95 ? 10.836 1.395 -3.879 1 95.81 95 THR A O 1
ATOM 787 N N . PRO A 1 96 ? 9.758 3.139 -4.875 1 96.38 96 PRO A N 1
ATOM 788 C CA . PRO A 1 96 ? 9.367 2.279 -5.992 1 96.38 96 PRO A CA 1
ATOM 789 C C . PRO A 1 96 ? 10.539 1.929 -6.906 1 96.38 96 PRO A C 1
ATOM 791 O O . PRO A 1 96 ? 11.438 2.75 -7.105 1 96.38 96 PRO A O 1
ATOM 794 N N . PHE A 1 97 ? 10.508 0.653 -7.469 1 95.88 97 PHE A N 1
ATOM 795 C CA . PHE A 1 97 ? 11.594 0.306 -8.375 1 95.88 97 PHE A CA 1
ATOM 796 C C . PHE A 1 97 ? 11.047 -0.249 -9.688 1 95.88 97 PHE A C 1
ATOM 798 O O . PHE A 1 97 ? 11.805 -0.443 -10.648 1 95.88 97 PHE A O 1
ATOM 805 N N . ALA A 1 98 ? 9.727 -0.505 -9.75 1 96.19 98 ALA A N 1
ATOM 806 C CA . ALA A 1 98 ? 9.094 -0.949 -10.992 1 96.19 98 ALA A CA 1
ATOM 807 C C . ALA A 1 98 ? 7.602 -0.619 -11 1 96.19 98 ALA A C 1
ATOM 809 O O . ALA A 1 98 ? 6.965 -0.572 -9.945 1 96.19 98 ALA A O 1
ATOM 810 N N . TYR A 1 99 ? 7.113 -0.344 -12.164 1 95.44 99 TYR A N 1
ATOM 811 C CA . TYR A 1 99 ? 5.699 -0.087 -12.398 1 95.44 99 TYR A CA 1
ATOM 812 C C . TYR A 1 99 ? 5.191 -0.886 -13.594 1 95.44 99 TYR A C 1
ATOM 814 O O . TYR A 1 99 ? 5.863 -0.971 -14.625 1 95.44 99 TYR A O 1
ATOM 822 N N . PHE A 1 100 ? 4.07 -1.561 -13.391 1 95.56 100 PHE A N 1
ATOM 823 C CA . PHE A 1 100 ? 3.369 -2.277 -14.453 1 95.56 100 PHE A CA 1
ATOM 824 C C . PHE A 1 100 ? 1.946 -1.757 -14.609 1 95.56 100 PHE A C 1
ATOM 826 O O . PHE A 1 100 ? 1.203 -1.661 -13.625 1 95.56 100 PHE A O 1
ATOM 833 N N . GLY A 1 101 ? 1.443 -1.448 -15.711 1 87.69 101 GLY A N 1
ATOM 834 C CA . GLY A 1 101 ? 0.089 -0.987 -15.977 1 87.69 101 GLY A CA 1
ATOM 835 C C . GLY A 1 101 ? -0.01 -0.084 -17.188 1 87.69 101 GLY A C 1
ATOM 836 O O . GLY A 1 101 ? 1.006 0.405 -17.688 1 87.69 101 GLY A O 1
ATOM 837 N N . THR A 1 102 ? -1.158 -0.211 -17.953 1 65.69 102 THR A N 1
ATOM 838 C CA . THR A 1 102 ? -1.348 0.614 -19.141 1 65.69 102 THR A CA 1
ATOM 839 C C . THR A 1 102 ? -1.632 2.062 -18.75 1 65.69 102 THR A C 1
ATOM 841 O O . THR A 1 102 ? -2.273 2.324 -17.734 1 65.69 102 THR A O 1
ATOM 844 N N . ASN A 1 103 ? -0.746 2.947 -18.859 1 51.25 103 ASN A N 1
ATOM 845 C CA . ASN A 1 103 ? -1.094 4.359 -18.781 1 51.25 103 ASN A CA 1
ATOM 846 C C . ASN A 1 103 ? -2.398 4.664 -19.5 1 51.25 103 ASN A C 1
ATOM 848 O O . ASN A 1 103 ? -2.416 4.777 -20.734 1 51.25 103 ASN A O 1
ATOM 852 N N . LEU A 1 104 ? -3.484 3.992 -19.266 1 40.94 104 LEU A N 1
ATOM 853 C CA . LEU A 1 104 ? -4.598 4.457 -20.094 1 40.94 104 LEU A CA 1
ATOM 854 C C . LEU A 1 104 ? -4.938 5.906 -19.766 1 40.94 104 LEU A C 1
ATOM 856 O O . LEU A 1 104 ? -5.414 6.211 -18.672 1 40.94 104 LEU A O 1
ATOM 860 N N . THR A 1 105 ? -4.246 6.887 -19.969 1 35.22 105 THR A N 1
ATOM 861 C CA . THR A 1 105 ? -4.699 8.242 -20.25 1 35.22 105 THR A CA 1
ATOM 862 C C . THR A 1 105 ? -5.984 8.234 -21.078 1 35.22 105 THR A C 1
ATOM 864 O O . THR A 1 105 ? -5.938 8.344 -22.297 1 35.22 105 THR A O 1
ATOM 867 N N . GLU A 1 106 ? -6.848 7.309 -21.25 1 31.06 106 GLU A N 1
ATOM 868 C CA . GLU A 1 106 ? -8.062 7.746 -21.922 1 31.06 106 GLU A CA 1
ATOM 869 C C . GLU A 1 106 ? -8.781 8.828 -21.125 1 31.06 106 GLU A C 1
ATOM 871 O O . GLU A 1 106 ? -8.844 8.758 -19.891 1 31.06 106 GLU A O 1
ATOM 876 N N . LYS A 1 107 ? -9.062 10 -21.797 1 27.53 107 LYS A N 1
ATOM 877 C CA . LYS A 1 107 ? -9.758 11.258 -21.547 1 27.53 107 LYS A CA 1
ATOM 878 C C . LYS A 1 107 ? -11.141 11.016 -20.938 1 27.53 107 LYS A C 1
ATOM 880 O O . LYS A 1 107 ? -11.984 10.359 -21.547 1 27.53 107 LYS A O 1
ATOM 885 N N . LEU A 1 108 ? -11.359 10.836 -19.641 1 21.47 108 LEU A N 1
ATOM 886 C CA . LEU A 1 108 ? -12.688 11.297 -19.25 1 21.47 108 LEU A CA 1
ATOM 887 C C . LEU A 1 108 ? -13.062 12.57 -19.984 1 21.47 108 LEU A C 1
ATOM 889 O O . LEU A 1 108 ? -12.477 13.633 -19.75 1 21.47 108 LEU A O 1
ATOM 893 N N . VAL A 1 109 ? -13.156 12.391 -21.234 1 19.36 109 VAL A N 1
ATOM 894 C CA . VAL A 1 109 ? -13.984 13.414 -21.859 1 19.36 109 VAL A CA 1
ATOM 895 C C . VAL A 1 109 ? -15.43 13.25 -21.406 1 19.36 109 VAL A C 1
ATOM 897 O O . VAL A 1 109 ? -15.938 12.133 -21.312 1 19.36 109 VAL A O 1
ATOM 900 N N . MET B 1 1 ? -17.734 -0.957 -11.68 1 53.53 1 MET B N 1
ATOM 901 C CA . MET B 1 1 ? -17.078 -2.105 -11.062 1 53.53 1 MET B CA 1
ATOM 902 C C . MET B 1 1 ? -16.016 -1.654 -10.07 1 53.53 1 MET B C 1
ATOM 904 O O . MET B 1 1 ? -15.484 -0.55 -10.18 1 53.53 1 MET B O 1
ATOM 908 N N . GLN B 1 2 ? -16.031 -2.217 -8.789 1 72 2 GLN B N 1
ATOM 909 C CA . GLN B 1 2 ? -15.18 -1.7 -7.727 1 72 2 GLN B CA 1
ATOM 910 C C . GLN B 1 2 ? -13.742 -2.189 -7.895 1 72 2 GLN B C 1
ATOM 912 O O . GLN B 1 2 ? -13.508 -3.334 -8.289 1 72 2 GLN B O 1
ATOM 917 N N . ASN B 1 3 ? -12.844 -1.345 -7.914 1 90.44 3 ASN B N 1
ATOM 918 C CA . ASN B 1 3 ? -11.438 -1.74 -7.992 1 90.44 3 ASN B CA 1
ATOM 919 C C . ASN B 1 3 ? -10.984 -2.451 -6.719 1 90.44 3 ASN B C 1
ATOM 921 O O . ASN B 1 3 ? -11.422 -2.104 -5.621 1 90.44 3 ASN B O 1
ATOM 925 N N . LEU B 1 4 ? -10.328 -3.572 -6.98 1 95.69 4 LEU B N 1
ATOM 926 C CA . LEU B 1 4 ? -9.688 -4.336 -5.914 1 95.69 4 LEU B CA 1
ATOM 927 C C . LEU B 1 4 ? -8.203 -3.988 -5.809 1 95.69 4 LEU B C 1
ATOM 929 O O . LEU B 1 4 ? -7.488 -4.012 -6.809 1 95.69 4 LEU B O 1
ATOM 933 N N . THR B 1 5 ? -7.848 -3.553 -4.633 1 97.38 5 THR B N 1
ATOM 934 C CA . THR B 1 5 ? -6.441 -3.24 -4.402 1 97.38 5 THR B CA 1
ATOM 935 C C . THR B 1 5 ? -5.828 -4.211 -3.4 1 97.38 5 THR B C 1
ATOM 937 O O . THR B 1 5 ? -6.449 -4.543 -2.389 1 97.38 5 THR B O 1
ATOM 940 N N . PHE B 1 6 ? -4.652 -4.676 -3.703 1 97.19 6 PHE B N 1
ATOM 941 C CA . PHE B 1 6 ? -3.867 -5.434 -2.734 1 97.19 6 PHE B CA 1
ATOM 942 C C . PHE B 1 6 ? -2.635 -4.645 -2.301 1 97.19 6 PHE B C 1
ATOM 944 O O . PHE B 1 6 ? -1.976 -4.012 -3.129 1 97.19 6 PHE B O 1
ATOM 951 N N . SER B 1 7 ? -2.424 -4.566 -1.074 1 98.5 7 SER B N 1
ATOM 952 C CA . SER B 1 7 ? -1.157 -4.176 -0.466 1 98.5 7 SER B CA 1
ATOM 953 C C . SER B 1 7 ? -0.461 -5.371 0.176 1 98.5 7 SER B C 1
ATOM 955 O O . SER B 1 7 ? -0.948 -5.922 1.166 1 98.5 7 SER B O 1
ATOM 957 N N . ILE B 1 8 ? 0.67 -5.777 -0.364 1 98.38 8 ILE B N 1
ATOM 958 C CA . ILE B 1 8 ? 1.328 -6.992 0.104 1 98.38 8 ILE B CA 1
ATOM 959 C C . ILE B 1 8 ? 2.754 -6.668 0.544 1 98.38 8 ILE B C 1
ATOM 961 O O . ILE B 1 8 ? 3.598 -6.305 -0.28 1 98.38 8 ILE B O 1
ATOM 965 N N . LYS B 1 9 ? 2.99 -6.789 1.782 1 98.62 9 LYS B N 1
ATOM 966 C CA . LYS B 1 9 ? 4.34 -6.656 2.322 1 98.62 9 LYS B CA 1
ATOM 967 C C . LYS B 1 9 ? 5.062 -8 2.324 1 98.62 9 LYS B C 1
ATOM 969 O O . LYS B 1 9 ? 4.5 -9.016 2.752 1 98.62 9 LYS B O 1
ATOM 974 N N . PHE B 1 10 ? 6.242 -8.023 1.838 1 98.62 10 PHE B N 1
ATOM 975 C CA . PHE B 1 10 ? 7.105 -9.195 1.867 1 98.62 10 PHE B CA 1
ATOM 976 C C . PHE B 1 10 ? 8.352 -8.938 2.709 1 98.62 10 PHE B C 1
ATOM 978 O O . PHE B 1 10 ? 8.867 -7.816 2.725 1 98.62 10 PHE B O 1
ATOM 985 N N . THR B 1 11 ? 8.812 -9.961 3.404 1 98.44 11 THR B N 1
ATOM 986 C CA . THR B 1 11 ? 10.078 -9.914 4.125 1 98.44 11 THR B CA 1
ATOM 987 C C . THR B 1 11 ? 11.016 -11.023 3.648 1 98.44 11 THR B C 1
ATOM 989 O O . THR B 1 11 ? 10.68 -12.203 3.736 1 98.44 11 THR B O 1
ATOM 992 N N . ALA B 1 12 ? 12.086 -10.648 3.092 1 98.06 12 ALA B N 1
ATOM 993 C CA . ALA B 1 12 ? 13.086 -11.578 2.578 1 98.06 12 ALA B CA 1
ATOM 994 C C . ALA B 1 12 ? 14.383 -11.492 3.383 1 98.06 12 ALA B C 1
ATOM 996 O O . ALA B 1 12 ? 14.812 -10.398 3.766 1 98.06 12 ALA B O 1
ATOM 997 N N . LYS B 1 13 ? 15.016 -12.625 3.641 1 96.5 13 LYS B N 1
ATOM 998 C CA . LYS B 1 13 ? 16.359 -12.617 4.215 1 96.5 13 LYS B CA 1
ATOM 999 C C . LYS B 1 13 ? 17.344 -11.914 3.285 1 96.5 13 LYS B C 1
ATOM 1001 O O . LYS B 1 13 ? 17.156 -11.914 2.066 1 96.5 13 LYS B O 1
ATOM 1006 N N . GLN B 1 14 ? 18.344 -11.43 3.932 1 95 14 GLN B N 1
ATOM 1007 C CA . GLN B 1 14 ? 19.328 -10.641 3.201 1 95 14 GLN B CA 1
ATOM 1008 C C . GLN B 1 14 ? 19.875 -11.414 2.012 1 95 14 GLN B C 1
ATOM 1010 O O . GLN B 1 14 ? 20.047 -10.859 0.924 1 95 14 GLN B O 1
ATOM 1015 N N . GLU B 1 15 ? 20.109 -12.625 2.197 1 96.06 15 GLU B N 1
ATOM 1016 C CA . GLU B 1 15 ? 20.75 -13.445 1.173 1 96.06 15 GLU B CA 1
ATOM 1017 C C . GLU B 1 15 ? 19.812 -13.688 -0.003 1 96.06 15 GLU B C 1
ATOM 1019 O O . GLU B 1 15 ? 20.25 -14.062 -1.091 1 96.06 15 GLU B O 1
ATOM 1024 N N . ASN B 1 16 ? 18.516 -13.461 0.169 1 96.88 16 ASN B N 1
ATOM 1025 C CA . ASN B 1 16 ? 17.531 -13.773 -0.859 1 96.88 16 ASN B CA 1
ATOM 1026 C C . ASN B 1 16 ? 17 -12.516 -1.521 1 96.88 16 ASN B C 1
ATOM 1028 O O . ASN B 1 16 ? 16.234 -12.586 -2.484 1 96.88 16 ASN B O 1
ATOM 1032 N N . ARG B 1 17 ? 17.375 -11.383 -1.104 1 96.44 17 ARG B N 1
ATOM 1033 C CA . ARG B 1 17 ? 16.75 -10.125 -1.506 1 96.44 17 ARG B CA 1
ATOM 1034 C C . ARG B 1 17 ? 16.875 -9.906 -3.01 1 96.44 17 ARG B C 1
ATOM 1036 O O . ARG B 1 17 ? 15.891 -9.602 -3.686 1 96.44 17 ARG B O 1
ATOM 1043 N N . ALA B 1 18 ? 18.109 -9.969 -3.496 1 96.31 18 ALA B N 1
ATOM 1044 C CA . ALA B 1 18 ? 18.344 -9.711 -4.914 1 96.31 18 ALA B CA 1
ATOM 1045 C C . ALA B 1 18 ? 17.547 -10.672 -5.789 1 96.31 18 ALA B C 1
ATOM 1047 O O . ALA B 1 18 ? 16.922 -10.258 -6.77 1 96.31 18 ALA B O 1
ATOM 1048 N N . GLN B 1 19 ? 17.578 -11.898 -5.457 1 97.06 19 GLN B N 1
ATOM 1049 C CA . GLN B 1 19 ? 16.844 -12.898 -6.207 1 97.06 19 GLN B CA 1
ATOM 1050 C C . GLN B 1 19 ? 15.336 -12.648 -6.125 1 97.06 19 GLN B C 1
ATOM 1052 O O . GLN B 1 19 ? 14.617 -12.82 -7.113 1 97.06 19 GLN B O 1
ATOM 1057 N N . PHE B 1 20 ? 14.867 -12.289 -4.938 1 97.88 20 PHE B N 1
ATOM 1058 C CA . PHE B 1 20 ? 13.438 -12.062 -4.766 1 97.88 20 PHE B CA 1
ATOM 1059 C C . PHE B 1 20 ? 12.969 -10.891 -5.617 1 97.88 20 PHE B C 1
ATOM 1061 O O . PHE B 1 20 ? 11.875 -10.922 -6.18 1 97.88 20 PHE B O 1
ATOM 1068 N N . LYS B 1 21 ? 13.758 -9.859 -5.664 1 96.94 21 LYS B N 1
ATOM 1069 C CA . LYS B 1 21 ? 13.453 -8.727 -6.531 1 96.94 21 LYS B CA 1
ATOM 1070 C C . LYS B 1 21 ? 13.211 -9.18 -7.969 1 96.94 21 LYS B C 1
ATOM 1072 O O . LYS B 1 21 ? 12.25 -8.758 -8.609 1 96.94 21 LYS B O 1
ATOM 1077 N N . GLU B 1 22 ? 14.07 -10.031 -8.461 1 97.25 22 GLU B N 1
ATOM 1078 C CA . GLU B 1 22 ? 13.945 -10.562 -9.82 1 97.25 22 GLU B CA 1
ATOM 1079 C C . GLU B 1 22 ? 12.68 -11.414 -9.961 1 97.25 22 GLU B C 1
ATOM 1081 O O . GLU B 1 22 ? 12.023 -11.383 -11.008 1 97.25 22 GLU B O 1
ATOM 1086 N N . VAL B 1 23 ? 12.383 -12.164 -8.961 1 97.56 23 VAL B N 1
ATOM 1087 C CA . VAL B 1 23 ? 11.18 -12.992 -8.953 1 97.56 23 VAL B CA 1
ATOM 1088 C C . VAL B 1 23 ? 9.945 -12.109 -9.117 1 97.56 23 VAL B C 1
ATOM 1090 O O . VAL B 1 23 ? 9.055 -12.414 -9.914 1 97.56 23 VAL B O 1
ATOM 1093 N N . LEU B 1 24 ? 9.891 -11.008 -8.359 1 97.62 24 LEU B N 1
ATOM 1094 C CA . LEU B 1 24 ? 8.75 -10.094 -8.43 1 97.62 24 LEU B CA 1
ATOM 1095 C C . LEU B 1 24 ? 8.633 -9.492 -9.828 1 97.62 24 LEU B C 1
ATOM 1097 O O . LEU B 1 24 ? 7.531 -9.398 -10.375 1 97.62 24 LEU B O 1
ATOM 1101 N N . LEU B 1 25 ? 9.758 -9.078 -10.367 1 97.44 25 LEU B N 1
ATOM 1102 C CA . LEU B 1 25 ? 9.758 -8.469 -11.695 1 97.44 25 LEU B CA 1
ATOM 1103 C C . LEU B 1 25 ? 9.227 -9.445 -12.734 1 97.44 25 LEU B C 1
ATOM 1105 O O . LEU B 1 25 ? 8.391 -9.078 -13.562 1 97.44 25 LEU B O 1
ATOM 1109 N N . GLU B 1 26 ? 9.656 -10.672 -12.719 1 95.69 26 GLU B N 1
ATOM 1110 C CA . GLU B 1 26 ? 9.211 -11.695 -13.664 1 95.69 26 GLU B CA 1
ATOM 1111 C C . GLU B 1 26 ? 7.73 -12.016 -13.469 1 95.69 26 GLU B C 1
ATOM 1113 O O . GLU B 1 26 ? 7.004 -12.227 -14.438 1 95.69 26 GLU B O 1
ATOM 1118 N N . LEU B 1 27 ? 7.32 -12.117 -12.25 1 95.69 27 LEU B N 1
ATOM 1119 C CA . LEU B 1 27 ? 5.922 -12.391 -11.922 1 95.69 27 LEU B CA 1
ATOM 1120 C C . LEU B 1 27 ? 5.004 -11.359 -12.562 1 95.69 27 LEU B C 1
ATOM 1122 O O . LEU B 1 27 ? 4.031 -11.727 -13.234 1 95.69 27 LEU B O 1
ATOM 1126 N N . PHE B 1 28 ? 5.324 -10.07 -12.43 1 96.19 28 PHE B N 1
ATOM 1127 C CA . PHE B 1 28 ? 4.402 -9.031 -12.875 1 96.19 28 PHE B CA 1
ATOM 1128 C C . PHE B 1 28 ? 4.555 -8.773 -14.375 1 96.19 28 PHE B C 1
ATOM 1130 O O . PHE B 1 28 ? 3.672 -8.188 -15 1 96.19 28 PHE B O 1
ATOM 1137 N N . LYS B 1 29 ? 5.684 -9.211 -14.984 1 94 29 LYS B N 1
ATOM 1138 C CA . LYS B 1 29 ? 5.746 -9.266 -16.438 1 94 29 LYS B CA 1
ATOM 1139 C C . LYS B 1 29 ? 4.703 -10.234 -17 1 94 29 LYS B C 1
ATOM 1141 O O . LYS B 1 29 ? 4.109 -9.969 -18.047 1 94 29 LYS B O 1
ATOM 1146 N N . THR B 1 30 ? 4.5 -11.273 -16.281 1 91.19 30 THR B N 1
ATOM 1147 C CA . THR B 1 30 ? 3.533 -12.289 -16.672 1 91.19 30 THR B CA 1
ATOM 1148 C C . THR B 1 30 ? 2.109 -11.828 -16.391 1 91.19 30 THR B C 1
ATOM 1150 O O . THR B 1 30 ? 1.228 -11.945 -17.25 1 91.19 30 THR B O 1
ATOM 1153 N N . ILE B 1 31 ? 1.865 -11.211 -15.242 1 91.69 31 ILE B N 1
ATOM 1154 C CA . ILE B 1 31 ? 0.554 -10.844 -14.711 1 91.69 31 ILE B CA 1
ATOM 1155 C C . ILE B 1 31 ? 0.019 -9.625 -15.461 1 91.69 31 ILE B C 1
ATOM 1157 O O . ILE B 1 31 ? -1.194 -9.469 -15.625 1 91.69 31 ILE B O 1
ATOM 1161 N N . SER B 1 32 ? 0.927 -8.781 -15.891 1 91.94 32 SER B N 1
ATOM 1162 C CA . SER B 1 32 ? 0.538 -7.488 -16.438 1 91.94 32 SER B CA 1
ATOM 1163 C C . SER B 1 32 ? -0.21 -7.652 -17.766 1 91.94 32 SER B C 1
ATOM 1165 O O . SER B 1 32 ? -0.802 -6.699 -18.266 1 91.94 32 SER B O 1
ATOM 1167 N N . SER B 1 33 ? -0.321 -8.852 -18.344 1 87.69 33 SER B N 1
ATOM 1168 C CA . SER B 1 33 ? -1.019 -9.109 -19.594 1 87.69 33 SER B CA 1
ATOM 1169 C C . SER B 1 33 ? -2.441 -9.602 -19.344 1 87.69 33 SER B C 1
ATOM 1171 O O . SER B 1 33 ? -3.223 -9.758 -20.281 1 87.69 33 SER B O 1
ATOM 1173 N N . GLU B 1 34 ? -2.777 -9.75 -18.125 1 89.06 34 GLU B N 1
ATOM 1174 C CA . GLU B 1 34 ? -4.102 -10.266 -17.797 1 89.06 34 GLU B CA 1
ATOM 1175 C C . GLU B 1 34 ? -5.172 -9.188 -17.984 1 89.06 34 GLU B C 1
ATOM 1177 O O . GLU B 1 34 ? -4.938 -8.016 -17.719 1 89.06 34 GLU B O 1
ATOM 1182 N N . GLU B 1 35 ? -6.309 -9.586 -18.375 1 87.19 35 GLU B N 1
ATOM 1183 C CA . GLU B 1 35 ? -7.395 -8.688 -18.75 1 87.19 35 GLU B CA 1
ATOM 1184 C C . GLU B 1 35 ? -7.867 -7.855 -17.562 1 87.19 35 GLU B C 1
ATOM 1186 O O . GLU B 1 35 ? -8.195 -6.676 -17.703 1 87.19 35 GLU B O 1
ATOM 1191 N N . ASN B 1 36 ? -7.898 -8.461 -16.375 1 90.69 36 ASN B N 1
ATOM 1192 C CA . ASN B 1 36 ? -8.445 -7.742 -15.234 1 90.69 36 ASN B CA 1
ATOM 1193 C C . ASN B 1 36 ? -7.355 -7.023 -14.445 1 90.69 36 ASN B C 1
ATOM 1195 O O . ASN B 1 36 ? -7.637 -6.371 -13.438 1 90.69 36 ASN B O 1
ATOM 1199 N N . PHE B 1 37 ? -6.094 -7.09 -14.945 1 92.44 37 PHE B N 1
ATOM 1200 C CA . PHE B 1 37 ? -4.992 -6.391 -14.297 1 92.44 37 PHE B CA 1
ATOM 1201 C C . PHE B 1 37 ? -5 -4.91 -14.664 1 92.44 37 PHE B C 1
ATOM 1203 O O . PHE B 1 37 ? -5.129 -4.555 -15.836 1 92.44 37 PHE B O 1
ATOM 1210 N N . ILE B 1 38 ? -4.957 -4.016 -13.727 1 93.62 38 ILE B N 1
ATOM 1211 C CA . ILE B 1 38 ? -4.934 -2.58 -13.984 1 93.62 38 ILE B CA 1
ATOM 1212 C C . ILE B 1 38 ? -3.506 -2.055 -13.844 1 93.62 38 ILE B C 1
ATOM 1214 O O . ILE B 1 38 ? -2.912 -1.579 -14.812 1 93.62 38 ILE B O 1
ATOM 1218 N N . ASN B 1 39 ? -2.91 -2.154 -12.648 1 95.81 39 ASN B N 1
ATOM 1219 C CA . ASN B 1 39 ? -1.538 -1.699 -12.445 1 95.81 39 ASN B CA 1
ATOM 1220 C C . ASN B 1 39 ? -0.94 -2.277 -11.164 1 95.81 39 ASN B C 1
ATOM 1222 O O . ASN B 1 39 ? -1.654 -2.863 -10.352 1 95.81 39 ASN B O 1
ATOM 1226 N N . ALA B 1 40 ? 0.351 -2.176 -11.055 1 97.06 40 ALA B N 1
ATOM 1227 C CA . ALA B 1 40 ? 1.102 -2.533 -9.852 1 97.06 40 ALA B CA 1
ATOM 1228 C C . ALA B 1 40 ? 2.385 -1.713 -9.742 1 97.06 40 ALA B C 1
ATOM 1230 O O . ALA B 1 40 ? 3.029 -1.421 -10.758 1 97.06 40 ALA B O 1
ATOM 1231 N N . THR B 1 41 ? 2.697 -1.342 -8.586 1 97.69 41 THR B N 1
ATOM 1232 C CA . THR B 1 41 ? 3.994 -0.753 -8.273 1 97.69 41 THR B CA 1
ATOM 1233 C C . THR B 1 41 ? 4.766 -1.633 -7.293 1 97.69 41 THR B C 1
ATOM 1235 O O . THR B 1 41 ? 4.203 -2.113 -6.309 1 97.69 41 THR B O 1
ATOM 1238 N N . LEU B 1 42 ? 6.008 -1.937 -7.609 1 98 42 LEU B N 1
ATOM 1239 C CA . LEU B 1 42 ? 6.898 -2.701 -6.746 1 98 42 LEU B CA 1
ATOM 1240 C C . LEU B 1 42 ? 7.836 -1.775 -5.98 1 98 42 LEU B C 1
ATOM 1242 O O . LEU B 1 42 ? 8.375 -0.819 -6.543 1 98 42 LEU B O 1
ATOM 1246 N N . HIS B 1 43 ? 8.016 -2.037 -4.695 1 98.31 43 HIS B N 1
ATOM 1247 C CA . HIS B 1 43 ? 8.789 -1.138 -3.844 1 98.31 43 HIS B CA 1
ATOM 1248 C C . HIS B 1 43 ? 9.805 -1.906 -3.01 1 98.31 43 HIS B C 1
ATOM 1250 O O . HIS B 1 43 ? 9.625 -3.096 -2.744 1 98.31 43 HIS B O 1
ATOM 1256 N N . GLU B 1 44 ? 10.844 -1.224 -2.65 1 97.25 44 GLU B N 1
ATOM 1257 C CA . GLU B 1 44 ? 11.758 -1.654 -1.598 1 97.25 44 GLU B CA 1
ATOM 1258 C C . GLU B 1 44 ? 11.609 -0.79 -0.349 1 97.25 44 GLU B C 1
ATOM 1260 O O . GLU B 1 44 ? 11.383 0.419 -0.447 1 97.25 44 GLU B O 1
ATOM 1265 N N . GLY B 1 45 ? 11.766 -1.396 0.835 1 96.94 45 GLY B N 1
ATOM 1266 C CA . GLY B 1 45 ? 11.68 -0.654 2.082 1 96.94 45 GLY B CA 1
ATOM 1267 C C . GLY B 1 45 ? 12.797 0.361 2.254 1 96.94 45 GLY B C 1
ATOM 1268 O O . GLY B 1 45 ? 13.945 0.086 1.919 1 96.94 45 GLY B O 1
ATOM 1269 N N . LEU B 1 46 ? 12.352 1.512 2.68 1 94.75 46 LEU B N 1
ATOM 1270 C CA . LEU B 1 46 ? 13.352 2.51 3.031 1 94.75 46 LEU B CA 1
ATOM 1271 C C . LEU B 1 46 ? 13.883 2.277 4.445 1 94.75 46 LEU B C 1
ATOM 1273 O O . LEU B 1 46 ? 13.117 2.307 5.41 1 94.75 46 LEU B O 1
ATOM 1277 N N . GLY B 1 47 ? 15.188 1.997 4.617 1 91.12 47 GLY B N 1
ATOM 1278 C CA . GLY B 1 47 ? 15.781 1.686 5.906 1 91.12 47 GLY B CA 1
ATOM 1279 C C . GLY B 1 47 ? 15.531 0.257 6.352 1 91.12 47 GLY B C 1
ATOM 1280 O O . GLY B 1 47 ? 15.938 -0.138 7.445 1 91.12 47 GLY B O 1
ATOM 1281 N N . LYS B 1 48 ? 14.734 -0.459 5.598 1 94.31 48 LYS B N 1
ATOM 1282 C CA . LYS B 1 48 ? 14.43 -1.866 5.836 1 94.31 48 LYS B CA 1
ATOM 1283 C C . LYS B 1 48 ? 14.625 -2.693 4.566 1 94.31 48 LYS B C 1
ATOM 1285 O O . LYS B 1 48 ? 13.656 -3.098 3.922 1 94.31 48 LYS B O 1
ATOM 1290 N N . PRO B 1 49 ? 15.867 -3.012 4.297 1 92.81 49 PRO B N 1
ATOM 1291 C CA . PRO B 1 49 ? 16.172 -3.645 3.012 1 92.81 49 PRO B CA 1
ATOM 1292 C C . PRO B 1 49 ? 15.5 -5.008 2.855 1 92.81 49 PRO B C 1
ATOM 1294 O O . PRO B 1 49 ? 15.344 -5.5 1.734 1 92.81 49 PRO B O 1
ATOM 1297 N N . GLU B 1 50 ? 15.094 -5.645 3.967 1 96.31 50 GLU B N 1
ATOM 1298 C CA . GLU B 1 50 ? 14.461 -6.961 3.902 1 96.31 50 GLU B CA 1
ATOM 1299 C C . GLU B 1 50 ? 13.016 -6.859 3.424 1 96.31 50 GLU B C 1
ATOM 1301 O O . GLU B 1 50 ? 12.398 -7.867 3.072 1 96.31 50 GLU B O 1
ATOM 1306 N N . GLU B 1 51 ? 12.508 -5.684 3.346 1 98.12 51 GLU B N 1
ATOM 1307 C CA . GLU B 1 51 ? 11.07 -5.527 3.102 1 98.12 51 GLU B CA 1
ATOM 1308 C C . GLU B 1 51 ? 10.805 -5.078 1.668 1 98.12 51 GLU B C 1
ATOM 1310 O O . GLU B 1 51 ? 11.523 -4.238 1.128 1 98.12 51 GLU B O 1
ATOM 1315 N N . PHE B 1 52 ? 9.852 -5.699 1.041 1 98.69 52 PHE B N 1
ATOM 1316 C CA . PHE B 1 52 ? 9.273 -5.289 -0.234 1 98.69 52 PHE B CA 1
ATOM 1317 C C . PHE B 1 52 ? 7.777 -5.023 -0.092 1 98.69 52 PHE B C 1
ATOM 1319 O O . PHE B 1 52 ? 7.121 -5.602 0.774 1 98.69 52 PHE B O 1
ATOM 1326 N N . LEU B 1 53 ? 7.281 -4.145 -0.878 1 98.75 53 LEU B N 1
ATOM 1327 C CA . LEU B 1 53 ? 5.852 -3.885 -0.982 1 98.75 53 LEU B CA 1
ATOM 1328 C C . LEU B 1 53 ? 5.383 -4 -2.43 1 98.75 53 LEU B C 1
ATOM 1330 O O . LEU B 1 53 ? 5.988 -3.418 -3.332 1 98.75 53 LEU B O 1
ATOM 1334 N N . VAL B 1 54 ? 4.41 -4.789 -2.635 1 98.56 54 VAL B N 1
ATOM 1335 C CA . VAL B 1 54 ? 3.676 -4.793 -3.896 1 98.56 54 VAL B CA 1
ATOM 1336 C C . VAL B 1 54 ? 2.311 -4.137 -3.703 1 98.56 54 VAL B C 1
ATOM 1338 O O . VAL B 1 54 ? 1.532 -4.547 -2.84 1 98.56 54 VAL B O 1
ATOM 1341 N N . TYR B 1 55 ? 2.102 -3.049 -4.328 1 98.44 55 TYR B N 1
ATOM 1342 C CA . TYR B 1 55 ? 0.819 -2.357 -4.41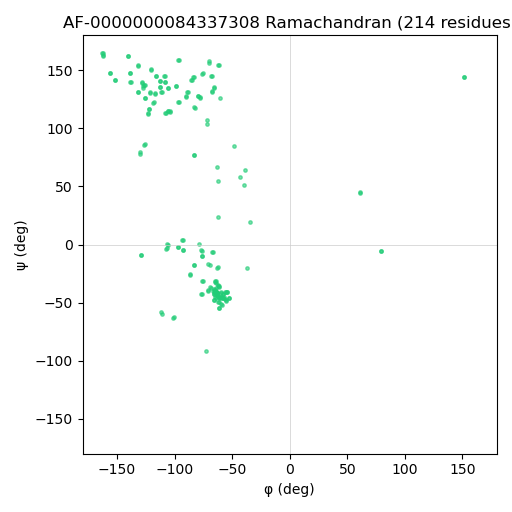4 1 98.44 55 TYR B CA 1
ATOM 1343 C C . TYR B 1 55 ? 0.181 -2.566 -5.785 1 98.44 55 TYR B C 1
ATOM 1345 O O . TYR B 1 55 ? 0.698 -2.088 -6.797 1 98.44 55 TYR B O 1
ATOM 1353 N N . GLU B 1 56 ? -0.957 -3.25 -5.863 1 97.12 56 GLU B N 1
ATOM 1354 C CA . GLU B 1 56 ? -1.529 -3.631 -7.152 1 97.12 56 GLU B CA 1
ATOM 1355 C C . GLU B 1 56 ? -3.045 -3.445 -7.156 1 97.12 56 GLU B C 1
ATOM 1357 O O . GLU B 1 56 ? -3.699 -3.604 -6.125 1 97.12 56 GLU B O 1
ATOM 1362 N N . THR B 1 57 ? -3.549 -3.121 -8.289 1 96.06 57 THR B N 1
ATOM 1363 C CA . THR B 1 57 ? -4.977 -2.883 -8.477 1 96.06 57 THR B CA 1
ATOM 1364 C C . THR B 1 57 ? -5.523 -3.752 -9.609 1 96.06 57 THR B C 1
ATOM 1366 O O . THR B 1 57 ? -4.863 -3.941 -10.633 1 96.06 57 THR B O 1
ATOM 1369 N N . TRP B 1 58 ? -6.664 -4.281 -9.344 1 93.75 58 TRP B N 1
ATOM 1370 C CA . TRP B 1 58 ? -7.34 -5.184 -10.266 1 93.75 58 TRP B CA 1
ATOM 13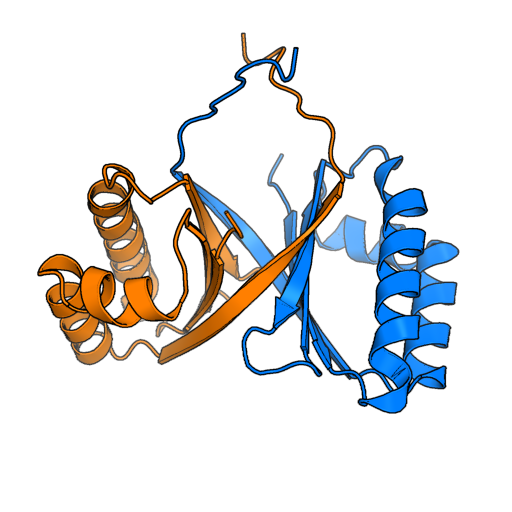71 C C . TRP B 1 58 ? -8.781 -4.738 -10.508 1 93.75 58 TRP B C 1
ATOM 1373 O O . TRP B 1 58 ? -9.445 -4.254 -9.594 1 93.75 58 TRP B O 1
ATOM 1383 N N . ASN B 1 59 ? -9.164 -4.848 -11.781 1 93.06 59 ASN B N 1
ATOM 1384 C CA . ASN B 1 59 ? -10.586 -4.746 -12.094 1 93.06 59 ASN B CA 1
ATOM 1385 C C . ASN B 1 59 ? -11.305 -6.078 -11.883 1 93.06 59 ASN B C 1
ATOM 1387 O O . ASN B 1 59 ? -11.555 -6.805 -12.844 1 93.06 59 ASN B O 1
ATOM 1391 N N . ASP B 1 60 ? -11.555 -6.383 -10.672 1 91.5 60 ASP B N 1
ATOM 1392 C CA . ASP B 1 60 ? -12.133 -7.668 -10.273 1 91.5 60 ASP B CA 1
ATOM 1393 C C . ASP B 1 60 ? -12.719 -7.598 -8.867 1 91.5 60 ASP B C 1
ATOM 1395 O O . ASP B 1 60 ? -12.477 -6.629 -8.141 1 91.5 60 ASP B O 1
ATOM 1399 N N . ASN B 1 61 ? -13.516 -8.508 -8.539 1 91.12 61 ASN B N 1
ATOM 1400 C CA . ASN B 1 61 ? -13.938 -8.648 -7.145 1 91.12 61 ASN B CA 1
ATOM 1401 C C . ASN B 1 61 ? -13.102 -9.703 -6.414 1 91.12 61 ASN B C 1
ATOM 1403 O O . ASN B 1 61 ? -12.5 -10.57 -7.047 1 91.12 61 ASN B O 1
ATOM 1407 N N . ILE B 1 62 ? -13.109 -9.586 -5.043 1 89.81 62 ILE B N 1
ATOM 1408 C CA . ILE B 1 62 ? -12.195 -10.383 -4.234 1 89.81 62 ILE B CA 1
ATOM 1409 C C . ILE B 1 62 ? -12.547 -11.867 -4.375 1 89.81 62 ILE B C 1
ATOM 1411 O O . ILE B 1 62 ? -11.656 -12.719 -4.434 1 89.81 62 ILE B O 1
ATOM 1415 N N . GLU B 1 63 ? -13.781 -12.172 -4.395 1 88.44 63 GLU B N 1
ATOM 1416 C CA . GLU B 1 63 ? -14.203 -13.562 -4.508 1 88.44 63 GLU B CA 1
ATOM 1417 C C . GLU B 1 63 ? -13.734 -14.18 -5.82 1 88.44 63 GLU B C 1
ATOM 1419 O O . GLU B 1 63 ? -13.156 -15.273 -5.828 1 88.44 63 GLU B O 1
ATOM 1424 N N . HIS B 1 64 ? -13.977 -13.492 -6.902 1 88.69 64 HIS B N 1
ATOM 1425 C CA . HIS B 1 64 ? -13.531 -13.961 -8.211 1 88.69 64 HIS B CA 1
ATOM 1426 C C . HIS B 1 64 ? -12.008 -14.039 -8.273 1 88.69 64 HIS B C 1
ATOM 1428 O O . HIS B 1 64 ? -11.453 -15.016 -8.781 1 88.69 64 HIS B O 1
ATOM 1434 N N . PHE B 1 65 ? -11.414 -13.055 -7.73 1 89.12 65 PHE B N 1
ATOM 1435 C CA . PHE B 1 65 ? -9.961 -13.008 -7.758 1 89.12 65 PHE B CA 1
ATOM 1436 C C .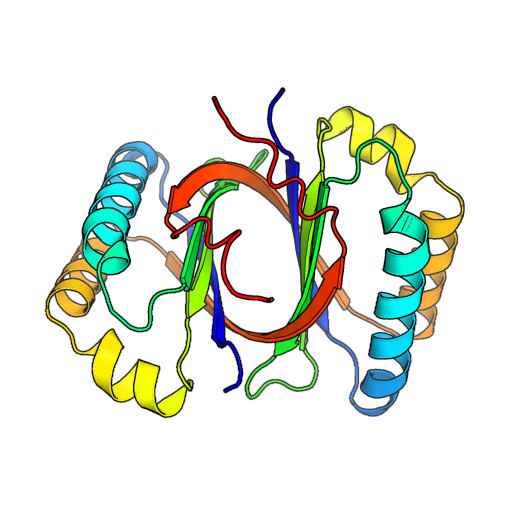 PHE B 1 65 ? -9.367 -14.227 -7.059 1 89.12 65 PHE B C 1
ATOM 1438 O O . PHE B 1 65 ? -8.492 -14.898 -7.605 1 89.12 65 PHE B O 1
ATOM 1445 N N . LEU B 1 66 ? -9.828 -14.477 -5.863 1 85.69 66 LEU B N 1
ATOM 1446 C CA . LEU B 1 66 ? -9.289 -15.57 -5.07 1 85.69 66 LEU B CA 1
ATOM 1447 C C . LEU B 1 66 ? -9.586 -16.922 -5.723 1 85.69 66 LEU B C 1
ATOM 1449 O O . LEU B 1 66 ? -8.773 -17.844 -5.656 1 85.69 66 LEU B O 1
ATOM 1453 N N . ASN B 1 67 ? -10.656 -17.031 -6.402 1 86.81 67 ASN B N 1
ATOM 1454 C CA . ASN B 1 67 ? -11.102 -18.297 -6.969 1 86.81 67 ASN B CA 1
ATOM 1455 C C . ASN B 1 67 ? -10.477 -18.547 -8.336 1 86.81 67 ASN B C 1
ATOM 1457 O O . ASN B 1 67 ? -10.352 -19.688 -8.766 1 86.81 67 ASN B O 1
ATOM 1461 N N . VAL B 1 68 ? -10.109 -17.531 -9.008 1 83.12 68 VAL B N 1
ATOM 1462 C CA . VAL B 1 68 ? -9.625 -17.672 -10.375 1 83.12 68 VAL B CA 1
ATOM 1463 C C . VAL B 1 68 ? -8.133 -17.359 -10.422 1 83.12 68 VAL B C 1
ATOM 1465 O O . VAL B 1 68 ? -7.316 -18.203 -10.789 1 83.12 68 VAL B O 1
ATOM 1468 N N . GLN B 1 69 ? -7.797 -16.172 -10.031 1 80 69 GLN B N 1
ATOM 1469 C CA . GLN B 1 69 ? -6.438 -15.68 -10.211 1 80 69 GLN B CA 1
ATOM 1470 C C . GLN B 1 69 ? -5.453 -16.422 -9.312 1 80 69 GLN B C 1
ATOM 1472 O O . GLN B 1 69 ? -4.348 -16.75 -9.742 1 80 69 GLN B O 1
ATOM 1477 N N . MET B 1 70 ? -5.871 -16.75 -8.117 1 81.88 70 MET B N 1
ATOM 1478 C CA . MET B 1 70 ? -4.965 -17.406 -7.172 1 81.88 70 MET B CA 1
ATOM 1479 C C . MET B 1 70 ? -4.781 -18.875 -7.523 1 81.88 70 MET B C 1
ATOM 1481 O O . MET B 1 70 ? -3.916 -19.547 -6.957 1 81.88 70 MET B O 1
ATOM 1485 N N . LYS B 1 71 ? -5.535 -19.375 -8.523 1 83 71 LYS B N 1
ATOM 1486 C CA . LYS B 1 71 ? -5.438 -20.766 -8.945 1 83 71 LYS B CA 1
ATOM 1487 C C . LYS B 1 71 ? -4.703 -20.891 -10.273 1 83 71 LYS B C 1
ATOM 1489 O O . LYS B 1 71 ? -4.496 -22 -10.773 1 83 71 LYS B O 1
ATOM 1494 N N . LYS B 1 72 ? -4.312 -19.844 -10.812 1 87.12 72 LYS B N 1
ATOM 1495 C CA . LYS B 1 72 ? -3.578 -19.875 -12.07 1 87.12 72 LYS B CA 1
ATOM 1496 C C . LYS B 1 72 ? -2.178 -20.453 -11.883 1 87.12 72 LYS B C 1
ATOM 1498 O O . LYS B 1 72 ? -1.634 -20.422 -10.781 1 87.12 72 LYS B O 1
ATOM 1503 N N . PRO B 1 73 ? -1.6 -20.953 -12.969 1 88.94 73 PRO B N 1
ATOM 1504 C CA . PRO B 1 73 ? -0.289 -21.609 -12.875 1 88.94 73 PRO B CA 1
ATOM 1505 C C . PRO B 1 73 ? 0.777 -20.703 -12.266 1 88.94 73 PRO B C 1
ATOM 1507 O O . PRO B 1 73 ? 1.625 -21.172 -11.5 1 88.94 73 PRO B O 1
ATOM 1510 N N . TYR B 1 74 ? 0.819 -19.438 -12.609 1 88.5 74 TYR B N 1
ATOM 1511 C CA . TYR B 1 74 ? 1.838 -18.547 -12.062 1 88.5 74 TYR B CA 1
ATOM 1512 C C . TYR B 1 74 ? 1.667 -18.391 -10.555 1 88.5 74 TYR B C 1
ATOM 1514 O O . TYR B 1 74 ? 2.646 -18.219 -9.828 1 88.5 74 TYR B O 1
ATOM 1522 N N . ALA B 1 75 ? 0.437 -18.438 -10.062 1 88.44 75 ALA B N 1
ATOM 1523 C CA . ALA B 1 75 ? 0.167 -18.297 -8.633 1 88.44 75 ALA B CA 1
ATOM 1524 C C . ALA B 1 75 ? 0.735 -19.484 -7.855 1 88.44 75 ALA B C 1
ATOM 1526 O O . ALA B 1 75 ? 1.326 -19.297 -6.785 1 88.44 75 ALA B O 1
ATOM 1527 N N . VAL B 1 76 ? 0.605 -20.656 -8.391 1 89.25 76 VAL B N 1
ATOM 1528 C CA . VAL B 1 76 ? 1.16 -21.859 -7.785 1 89.25 76 VAL B CA 1
ATOM 1529 C C . VAL B 1 76 ? 2.684 -21.781 -7.758 1 89.25 76 VAL B C 1
ATOM 1531 O O . VAL B 1 76 ? 3.314 -22.094 -6.75 1 89.25 76 VAL B O 1
ATOM 1534 N N . ALA B 1 77 ? 3.262 -21.375 -8.867 1 91.88 77 ALA B N 1
ATOM 1535 C CA . ALA B 1 77 ? 4.711 -21.25 -8.984 1 91.88 77 ALA B CA 1
ATOM 1536 C C . ALA B 1 77 ? 5.266 -20.266 -7.969 1 91.88 77 ALA B C 1
ATOM 1538 O O . ALA B 1 77 ? 6.305 -20.5 -7.355 1 91.88 77 ALA B O 1
ATOM 1539 N N . ILE B 1 78 ? 4.582 -19.141 -7.762 1 93.38 78 ILE B N 1
ATOM 1540 C CA . ILE B 1 78 ? 5.074 -18.109 -6.848 1 93.38 78 ILE B CA 1
ATOM 1541 C C . ILE B 1 78 ? 4.961 -18.609 -5.406 1 93.38 78 ILE B C 1
ATOM 1543 O O . ILE B 1 78 ? 5.84 -18.328 -4.582 1 93.38 78 ILE B O 1
ATOM 1547 N N . GLU B 1 79 ? 3.877 -19.297 -5.09 1 93.62 79 GLU B N 1
ATOM 1548 C CA . GLU B 1 79 ? 3.748 -19.844 -3.748 1 93.62 79 GLU B CA 1
ATOM 1549 C C . GLU B 1 79 ? 4.922 -20.766 -3.412 1 93.62 79 GLU B C 1
ATOM 1551 O O . GLU B 1 79 ? 5.508 -20.656 -2.332 1 93.62 79 GLU B O 1
ATOM 1556 N N . LYS B 1 80 ? 5.277 -21.609 -4.285 1 95.19 80 LYS B N 1
ATOM 1557 C CA . LYS B 1 80 ? 6.418 -22.5 -4.098 1 95.19 80 LYS B CA 1
ATOM 1558 C C . LYS B 1 80 ? 7.715 -21.719 -3.938 1 95.19 80 LYS B C 1
ATOM 1560 O O . LYS B 1 80 ? 8.547 -22.047 -3.09 1 95.19 80 LYS B O 1
ATOM 1565 N N . THR B 1 81 ? 7.883 -20.75 -4.797 1 96.38 81 THR B N 1
ATOM 1566 C CA . THR B 1 81 ? 9.078 -19.906 -4.754 1 96.38 81 THR B CA 1
ATOM 1567 C C . THR B 1 81 ? 9.211 -19.219 -3.396 1 96.38 81 THR B C 1
ATOM 1569 O O . THR B 1 81 ? 10.297 -19.172 -2.824 1 96.38 81 THR B O 1
ATOM 1572 N N . LEU B 1 82 ? 8.102 -18.703 -2.838 1 96.81 82 LEU B N 1
ATOM 1573 C CA . LEU B 1 82 ? 8.102 -18.031 -1.545 1 96.81 82 LEU B CA 1
ATOM 1574 C C . LEU B 1 82 ? 8.508 -18.984 -0.43 1 96.81 82 LEU B C 1
ATOM 1576 O O . LEU B 1 82 ? 9.273 -18.625 0.461 1 96.81 82 LEU B O 1
ATOM 1580 N N . ILE B 1 83 ? 8.008 -20.188 -0.495 1 96.62 83 ILE B N 1
ATOM 1581 C CA . ILE B 1 83 ? 8.32 -21.219 0.5 1 96.62 83 ILE B CA 1
ATOM 1582 C C . ILE B 1 83 ? 9.805 -21.578 0.412 1 96.62 83 ILE B C 1
ATOM 1584 O O . ILE B 1 83 ? 10.508 -21.594 1.425 1 96.62 83 ILE B O 1
ATOM 1588 N N . ASP B 1 84 ? 10.328 -21.828 -0.786 1 97.44 84 ASP B N 1
ATOM 1589 C CA . ASP B 1 84 ? 11.711 -22.234 -1.015 1 97.44 84 ASP B CA 1
ATOM 1590 C C . ASP B 1 84 ? 12.68 -21.156 -0.539 1 97.44 84 ASP B C 1
ATOM 1592 O O . ASP B 1 84 ? 13.758 -21.469 -0.017 1 97.44 84 ASP B O 1
ATOM 1596 N N . MET B 1 85 ? 12.258 -19.922 -0.723 1 97.75 85 MET B N 1
ATOM 1597 C CA . MET B 1 85 ? 13.133 -18.797 -0.386 1 97.75 85 MET B CA 1
ATOM 1598 C C . MET B 1 85 ? 12.883 -18.328 1.042 1 97.75 85 MET B C 1
ATOM 1600 O O . MET B 1 85 ? 13.531 -17.375 1.509 1 97.75 85 MET B O 1
ATOM 1604 N N . GLU B 1 86 ? 11.906 -18.875 1.726 1 97.06 86 GLU B N 1
ATOM 1605 C CA . GLU B 1 86 ? 11.547 -18.516 3.092 1 97.06 86 GLU B CA 1
ATOM 1606 C C . GLU B 1 86 ? 11.141 -17.047 3.184 1 97.06 86 GLU B C 1
ATOM 1608 O O . GLU B 1 86 ? 11.617 -16.328 4.055 1 97.06 86 GLU B O 1
ATOM 1613 N N . ILE B 1 87 ? 10.367 -16.625 2.264 1 98.06 87 ILE B N 1
ATOM 1614 C CA . ILE B 1 87 ? 9.852 -15.266 2.23 1 98.06 87 ILE B CA 1
ATOM 1615 C C . ILE B 1 87 ? 8.523 -15.195 2.986 1 98.06 87 ILE B C 1
ATOM 1617 O O . ILE B 1 87 ? 7.633 -16.016 2.766 1 98.06 87 ILE B O 1
ATOM 1621 N N . GLN B 1 88 ? 8.461 -14.281 3.906 1 97.75 88 GLN B N 1
ATOM 1622 C CA . GLN B 1 88 ? 7.203 -14.023 4.594 1 97.75 88 GLN B CA 1
ATOM 1623 C C . GLN B 1 88 ? 6.336 -13.047 3.805 1 97.75 88 GLN B C 1
ATOM 1625 O O . GLN B 1 88 ? 6.844 -12.094 3.211 1 97.75 88 GLN B O 1
ATOM 1630 N N . ARG B 1 89 ? 5.016 -13.273 3.787 1 97.5 89 ARG B N 1
ATOM 1631 C CA . ARG B 1 89 ? 4.055 -12.453 3.059 1 97.5 89 ARG B CA 1
ATOM 1632 C C . ARG B 1 89 ? 2.924 -11.992 3.973 1 97.5 89 ARG B C 1
ATOM 1634 O O . ARG B 1 89 ? 2.426 -12.773 4.789 1 97.5 89 ARG B O 1
ATOM 1641 N N . GLU B 1 90 ? 2.572 -10.75 3.895 1 97.06 90 GLU B N 1
ATOM 1642 C CA . GLU B 1 90 ? 1.434 -10.172 4.602 1 97.06 90 GLU B CA 1
ATOM 1643 C C . GLU B 1 90 ? 0.491 -9.453 3.637 1 97.06 90 GLU B C 1
ATOM 1645 O O . GLU B 1 90 ? 0.594 -8.242 3.447 1 97.06 90 GLU B O 1
ATOM 1650 N N . PRO B 1 91 ? -0.415 -10.195 3.072 1 96.25 91 PRO B N 1
ATOM 1651 C CA . PRO B 1 91 ? -1.34 -9.594 2.109 1 96.25 91 PRO B CA 1
ATOM 1652 C C . PRO B 1 91 ? -2.535 -8.922 2.783 1 96.25 91 PRO B C 1
ATOM 1654 O O . PRO B 1 91 ? -3.002 -9.383 3.826 1 96.25 91 PRO B O 1
ATOM 1657 N N . ALA B 1 92 ? -3.02 -7.84 2.289 1 96.94 92 ALA B N 1
ATOM 1658 C CA . ALA B 1 92 ? -4.262 -7.176 2.682 1 96.94 92 ALA B CA 1
ATOM 1659 C C . ALA B 1 92 ? -5.027 -6.68 1.459 1 96.94 92 ALA B C 1
ATOM 1661 O O . ALA B 1 92 ? -4.43 -6.203 0.494 1 96.94 92 ALA B O 1
ATOM 1662 N N . ALA B 1 93 ? -6.297 -6.812 1.474 1 96.88 93 ALA B N 1
ATOM 1663 C CA . ALA B 1 93 ? -7.172 -6.406 0.377 1 96.88 93 ALA B CA 1
ATOM 1664 C C . ALA B 1 93 ? -7.98 -5.168 0.75 1 96.88 93 ALA B C 1
ATOM 1666 O O . ALA B 1 93 ? -8.469 -5.051 1.879 1 96.88 93 ALA B O 1
ATOM 1667 N N . TYR B 1 94 ? -8.102 -4.328 -0.206 1 97.56 94 TYR B N 1
ATOM 1668 C CA . TYR B 1 94 ? -8.742 -3.037 0.025 1 97.56 94 TYR B CA 1
ATOM 1669 C C . TYR B 1 94 ? -9.617 -2.643 -1.161 1 97.56 94 TYR B C 1
ATOM 1671 O O . TYR B 1 94 ? -9.469 -3.189 -2.256 1 97.56 94 TYR B O 1
ATOM 1679 N N . THR B 1 95 ? -10.508 -1.724 -0.946 1 95.88 95 THR B N 1
ATOM 1680 C CA . THR B 1 95 ? -11.258 -1.004 -1.974 1 95.88 95 THR B CA 1
ATOM 1681 C C . THR B 1 95 ? -10.961 0.492 -1.909 1 95.88 95 THR B C 1
ATOM 1683 O O . THR B 1 95 ? -11.07 1.106 -0.846 1 95.88 95 THR B O 1
ATOM 1686 N N . PRO B 1 96 ? -10.453 1.067 -3.037 1 96.31 96 PRO B N 1
ATOM 1687 C CA . PRO B 1 96 ? -10.219 2.514 -3.014 1 96.31 96 PRO B CA 1
ATOM 1688 C C . PRO B 1 96 ? -11.516 3.318 -2.947 1 96.31 96 PRO B C 1
ATOM 1690 O O . PRO B 1 96 ? -12.531 2.912 -3.525 1 96.31 96 PRO B O 1
ATOM 1693 N N . PHE B 1 97 ? -11.461 4.496 -2.211 1 95.81 97 PHE B N 1
ATOM 1694 C CA . PHE B 1 97 ? -12.672 5.305 -2.166 1 95.81 97 PHE B CA 1
ATOM 1695 C C . PHE B 1 97 ? -12.375 6.754 -2.529 1 95.81 97 PHE B C 1
ATOM 1697 O O . PHE B 1 97 ? -13.289 7.559 -2.709 1 95.81 97 PHE B O 1
ATOM 1704 N N . ALA B 1 98 ? -11.07 7.113 -2.646 1 96.06 98 ALA B N 1
ATOM 1705 C CA . ALA B 1 98 ? -10.688 8.453 -3.08 1 96.06 98 ALA B CA 1
ATOM 1706 C C . ALA B 1 98 ? -9.289 8.453 -3.686 1 96.06 98 ALA B C 1
ATOM 1708 O O . ALA B 1 98 ? -8.438 7.641 -3.303 1 96.06 98 ALA B O 1
ATOM 1709 N N . TYR B 1 99 ? -9.102 9.312 -4.637 1 95.38 99 TYR B N 1
ATOM 1710 C CA . TYR B 1 99 ? -7.812 9.531 -5.285 1 95.38 99 TYR B CA 1
ATOM 1711 C C . TYR B 1 99 ? -7.488 11.016 -5.371 1 95.38 99 TYR B C 1
ATOM 1713 O O . TYR B 1 99 ? -8.359 11.828 -5.691 1 95.38 99 TYR B O 1
ATOM 1721 N N . PHE B 1 100 ? -6.277 11.367 -4.961 1 95.5 100 PHE B N 1
ATOM 1722 C CA . PHE B 1 100 ? -5.746 12.719 -5.09 1 95.5 100 PHE B CA 1
ATOM 1723 C C . PHE B 1 100 ? -4.465 12.727 -5.918 1 95.5 100 PHE B C 1
ATOM 1725 O O . PHE B 1 100 ? -3.539 11.953 -5.641 1 95.5 100 PHE B O 1
ATOM 1732 N N . GLY B 1 101 ? -4.254 13.523 -6.895 1 87.69 101 GLY B N 1
ATOM 1733 C CA . GLY B 1 101 ? -3.057 13.633 -7.707 1 87.69 101 GLY B CA 1
ATOM 1734 C C . GLY B 1 101 ? -3.334 14.125 -9.117 1 87.69 101 GLY B C 1
ATOM 1735 O O . GLY B 1 101 ? -4.48 14.117 -9.57 1 87.69 101 GLY B O 1
ATOM 1736 N N . THR B 1 102 ? -2.391 14.961 -9.711 1 65.38 102 THR B N 1
ATOM 1737 C CA . THR B 1 102 ? -2.57 15.5 -11.055 1 65.38 102 THR B CA 1
ATOM 1738 C C . THR B 1 102 ? -2.395 14.406 -12.102 1 65.38 102 THR B C 1
ATOM 1740 O O . THR B 1 102 ? -1.575 13.5 -11.93 1 65.38 102 THR B O 1
ATOM 1743 N N . ASN B 1 103 ? -3.32 13.914 -12.75 1 51.84 103 ASN B N 1
ATOM 1744 C CA . ASN B 1 103 ? -3.15 13.086 -13.938 1 51.84 103 ASN B CA 1
ATOM 1745 C C . ASN B 1 103 ? -2.082 13.656 -14.875 1 51.84 103 ASN B C 1
ATOM 1747 O O . ASN B 1 103 ? -2.322 14.641 -15.57 1 51.84 103 ASN B O 1
ATOM 1751 N N . LEU B 1 104 ? -0.838 13.875 -14.539 1 40.62 104 LEU B N 1
ATOM 1752 C CA . LEU B 1 104 ? 0.043 14.398 -15.578 1 40.62 104 LEU B CA 1
ATOM 1753 C C . LEU B 1 104 ? 0.164 13.414 -16.734 1 40.62 104 LEU B C 1
ATOM 1755 O O . LEU B 1 104 ? 0.841 12.391 -16.609 1 40.62 104 LEU B O 1
ATOM 1759 N N . THR B 1 105 ? -0.66 12.875 -17.438 1 35.81 105 THR B N 1
ATOM 1760 C CA . THR B 1 105 ? -0.495 12.406 -18.812 1 35.81 105 THR B CA 1
ATOM 1761 C C . THR B 1 105 ? 0.406 13.359 -19.609 1 35.81 105 THR B C 1
ATOM 1763 O O . THR B 1 105 ? 0.681 13.125 -20.781 1 35.81 105 THR B O 1
ATOM 1766 N N . GLU B 1 106 ? 0.764 14.594 -19.453 1 31.58 106 GLU B N 1
ATOM 1767 C CA . GLU B 1 106 ? 1.45 15.367 -20.484 1 31.58 106 GLU B CA 1
ATOM 1768 C C . GLU B 1 106 ? 2.898 14.914 -20.641 1 31.58 106 GLU B C 1
ATOM 1770 O O . GLU B 1 106 ? 3.35 14.641 -21.75 1 31.58 106 GLU B O 1
ATOM 1775 N N . LYS B 1 107 ? 4.039 15.57 -19.844 1 32 107 LYS B N 1
ATOM 1776 C CA . LYS B 1 107 ? 5.25 15.969 -20.547 1 32 107 LYS B CA 1
ATOM 1777 C C . LYS B 1 107 ? 6.156 14.773 -20.812 1 32 107 LYS B C 1
ATOM 1779 O O . LYS B 1 107 ? 7.133 14.555 -20.094 1 32 107 LYS B O 1
ATOM 1784 N N . LEU B 1 108 ? 5.82 13.633 -20.453 1 23.38 108 LEU B N 1
ATOM 1785 C CA . LEU B 1 108 ? 6.93 12.727 -20.719 1 23.38 108 LEU B CA 1
ATOM 1786 C C . LEU B 1 108 ? 7.227 12.672 -22.219 1 23.38 108 LEU B C 1
ATOM 1788 O O . LEU B 1 108 ? 8.031 11.852 -22.672 1 23.38 108 LEU B O 1
ATOM 1792 N N . VAL B 1 109 ? 6.812 13.766 -22.938 1 20.8 109 VAL B N 1
ATOM 1793 C CA . VAL B 1 109 ? 7.496 13.773 -24.234 1 20.8 109 VAL B CA 1
ATOM 1794 C C . VAL B 1 109 ? 8.906 14.344 -24.062 1 20.8 109 VAL B C 1
ATOM 1796 O O . VAL B 1 109 ? 9.094 15.352 -23.375 1 20.8 109 VAL B O 1
#

Radius of gyration: 17.72 Å; Cα contacts (8 Å, |Δi|>4): 377; chains: 2; bounding box: 38×45×44 Å

Organism: NCBI:txid1302689

InterPro domains:
  IPR007138 Antibiotic biosynthesis monooxygenase domain [PF03992] (8-61)
  IPR011008 Dimeric alpha-beta barrel [SSF54909] (5-85)

Sequence (218 aa):
MQNLTFSIKFTAKQENRAQFKEVLLELFKTISSEENFINATLHEGLGKPEEFLVYETWNDNIEHFLNVQMKKPYAVAIEKTLIDMEIQREPAAYTPFAYFGTNLTEKLVMQNLTFSIKFTAKQENRAQFKEVLLELFKTISSEENFINATLHEGLGKPEEFLVYETWNDNIEHFLNVQMKKPYAVAIEKTLIDMEIQREPAAYTPFAYFGTNLTEKLV

Solvent-accessible surface area (backbone atoms only — not comparable to full-atom values): 11777 Å² total; per-residue (Å²): 134,65,52,30,30,38,46,32,41,33,41,33,48,78,91,40,38,70,61,48,54,52,51,52,54,54,51,49,65,62,48,59,72,41,88,43,48,48,36,35,40,35,28,38,31,59,98,34,80,40,31,31,37,41,41,35,37,28,62,41,53,69,69,58,39,58,67,46,58,57,64,33,72,68,40,54,53,49,54,52,51,31,59,78,62,61,42,47,77,50,76,46,49,27,32,70,78,48,76,43,56,73,82,69,72,70,74,89,113,134,66,51,30,29,38,46,31,42,33,40,32,49,78,90,42,36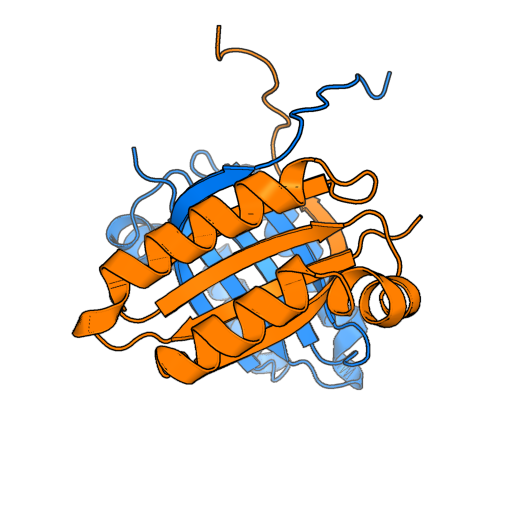,72,60,48,53,50,51,53,54,53,50,47,65,61,49,59,74,40,88,45,47,45,36,35,39,36,28,38,31,59,97,36,78,41,31,33,36,42,41,34,36,27,63,41,52,71,68,58,39,58,67,47,58,58,65,33,72,68,41,54,52,48,54,52,50,32,60,76,60,59,42,47,75,50,76,45,50,28,33,69,78,48,77,42,56,76,82,76,75,66,79,85,112

Nearest PDB structures (foldseek):
  4dpo-assembly1_B  TM=8.723E-01  e=7.810E-07  Methanosarcina mazei Go1
  1x7v-assembly3_C  TM=8.840E-01  e=5.976E-06  Pseudomonas aeruginosa
  4zos-assembly2_B  TM=8.183E-01  e=1.675E-06  Yersinia enterocolitica subsp. enterocolitica 8081
  3mcs-assembly1_A  TM=8.968E-01  e=9.809E-05  Fusobacterium nucleatum subsp. nucleatum ATCC 25586
  3gz7-assembly1_B  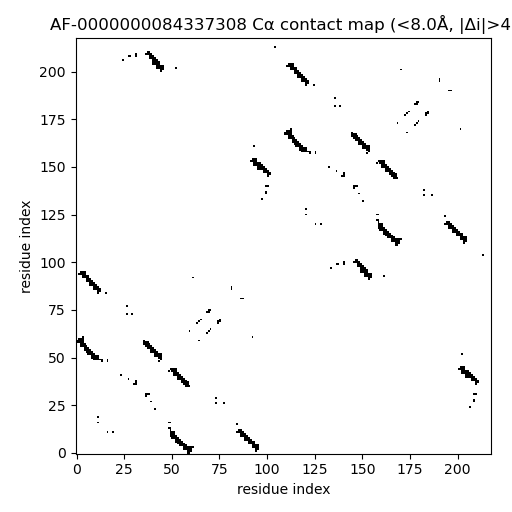TM=7.347E-01  e=2.132E-05  Bordetella bronchiseptica

pLDDT: mean 89.48, std 16.36, range [19.36, 98.75]

Secondary structure (DSSP, 8-state):
-PPEEEEEEEE--GGGHHHHHHHHHHHHHHHTTSTTEEEEEEEEESS-TTEEEEEEEESS-HHHHHHHGGGSHHHHHHHHHHHHTT-EEEEEEEEEEEEEE--------/-PPEEEEEEEE--GGGHHHHHHHHHHHHHHHTTSTTEEEEEEEEESS-TTEEEEEEEESS-HHHHHHHGGGSHHHHHHHHHHHHTT-EEEEEEEEEEEEEE----STT-

Foldseek 3Di:
DFKKKKKKKKFADPVCLVVVVVLVVVLCVVVVPDPFWDDWDKDADDVRRRMIIIIGIGNDDPVCCVVPVCPDPSNVVVVVVCVVRVMDMDMDMDTDDDDDDDPPPPDPD/DWKKKKKKKKFADPVCLVVVVVLVVVLCVVVVPDPFWDDWDKDADDVRRRMIIIIGITNDDPVCCVVPVCPDPSNVVVVVVCVVRVMDMDMDMDTDDDDDDDPPPPDPD